Protein AF-A0ABD3TH58-F1 (afdb_monomer_lite)

Structure (mmCIF, N/CA/C/O backbone):
data_AF-A0ABD3TH58-F1
#
_entry.id   AF-A0ABD3TH58-F1
#
loop_
_atom_site.group_PDB
_atom_site.id
_atom_site.type_symbol
_atom_site.label_atom_id
_atom_site.label_alt_id
_atom_site.label_comp_id
_atom_site.label_asym_id
_atom_site.label_entity_id
_atom_site.label_seq_id
_atom_site.pdbx_PDB_ins_code
_atom_site.Cartn_x
_atom_site.Cartn_y
_atom_site.Cartn_z
_atom_site.occupancy
_atom_site.B_iso_or_equiv
_atom_site.auth_seq_id
_atom_site.auth_comp_id
_atom_site.auth_asym_id
_atom_site.auth_atom_id
_atom_site.pdbx_PDB_model_num
ATOM 1 N N . MET A 1 1 ? 28.111 41.369 -47.534 1.00 38.19 1 MET A N 1
ATOM 2 C CA . MET A 1 1 ? 28.852 40.193 -47.029 1.00 38.19 1 MET A CA 1
ATOM 3 C C . MET A 1 1 ? 29.175 40.478 -45.570 1.00 38.19 1 MET A C 1
ATOM 5 O O . MET A 1 1 ? 29.947 41.387 -45.322 1.00 38.19 1 MET A O 1
ATOM 9 N N . ALA A 1 2 ? 28.292 40.075 -44.650 1.00 36.25 2 ALA A N 1
ATOM 10 C CA . ALA A 1 2 ? 28.319 38.777 -43.947 1.00 36.25 2 ALA A CA 1
ATOM 11 C C . ALA A 1 2 ? 29.498 38.741 -42.955 1.00 36.25 2 ALA A C 1
ATOM 13 O O . ALA A 1 2 ? 30.640 38.688 -43.388 1.00 36.25 2 ALA A O 1
ATOM 14 N N . GLN A 1 3 ? 29.254 39.010 -41.667 1.00 36.53 3 GLN A N 1
ATOM 15 C CA . GLN A 1 3 ? 29.176 38.048 -40.535 1.00 36.53 3 GLN A CA 1
ATOM 16 C C . GLN A 1 3 ? 30.294 38.468 -39.546 1.00 36.53 3 GLN A C 1
ATOM 18 O O . GLN A 1 3 ? 31.313 38.960 -40.004 1.00 36.53 3 GLN A O 1
ATOM 23 N N . LEU A 1 4 ? 30.250 38.395 -38.215 1.00 34.97 4 LEU A N 1
ATOM 24 C CA . LEU A 1 4 ? 29.414 37.753 -37.201 1.00 34.97 4 LEU A CA 1
ATOM 25 C C . LEU A 1 4 ? 29.764 38.483 -35.877 1.00 34.97 4 LEU A C 1
ATOM 27 O O . LEU A 1 4 ? 30.944 38.621 -35.562 1.00 34.97 4 LEU A O 1
ATOM 31 N N . PHE A 1 5 ? 28.776 38.945 -35.110 1.00 36.66 5 PHE A N 1
ATOM 32 C CA . PHE A 1 5 ? 28.934 39.413 -33.722 1.00 36.66 5 PHE A CA 1
ATOM 33 C C . PHE A 1 5 ? 27.814 38.787 -32.874 1.00 36.66 5 PHE A C 1
ATOM 35 O O . PHE A 1 5 ? 26.723 38.574 -33.401 1.00 36.66 5 PHE A O 1
ATOM 42 N N . ASN A 1 6 ? 28.102 38.575 -31.581 1.00 36.66 6 ASN A N 1
ATOM 43 C CA . ASN A 1 6 ? 27.288 37.990 -30.489 1.00 36.66 6 A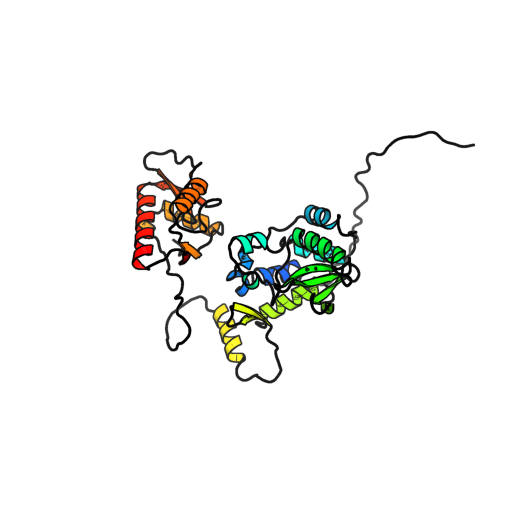SN A CA 1
ATOM 44 C C . ASN A 1 6 ? 27.444 36.465 -30.365 1.00 36.66 6 ASN A C 1
ATOM 46 O O . ASN A 1 6 ? 27.055 35.733 -31.262 1.00 36.66 6 ASN A O 1
ATOM 50 N N . ILE A 1 7 ? 28.053 35.865 -29.333 1.00 37.72 7 ILE A N 1
ATOM 51 C CA . ILE A 1 7 ? 28.302 36.209 -27.916 1.00 37.72 7 ILE A CA 1
ATOM 52 C C . ILE A 1 7 ? 27.021 36.467 -27.094 1.00 37.72 7 ILE A C 1
ATOM 54 O O . ILE A 1 7 ? 26.407 37.521 -27.197 1.00 37.72 7 ILE A O 1
ATOM 58 N N . LEU A 1 8 ? 26.765 35.495 -26.204 1.00 32.38 8 LEU A N 1
ATOM 59 C CA . LEU A 1 8 ? 26.038 35.517 -24.923 1.00 32.38 8 LEU A CA 1
ATOM 60 C C . LEU A 1 8 ? 24.494 35.540 -24.896 1.00 32.38 8 LEU A C 1
ATOM 62 O O . LEU A 1 8 ? 23.855 36.583 -24.894 1.00 32.38 8 LEU A O 1
ATOM 66 N N . ALA A 1 9 ? 23.987 34.333 -24.620 1.00 32.94 9 ALA A N 1
ATOM 67 C CA . ALA A 1 9 ? 23.180 33.959 -23.450 1.00 32.94 9 ALA A CA 1
ATOM 68 C C . ALA A 1 9 ? 21.634 33.928 -23.561 1.00 32.94 9 ALA A C 1
ATOM 70 O O . ALA A 1 9 ? 21.032 34.768 -24.225 1.00 32.94 9 ALA A O 1
ATOM 71 N N . PRO A 1 10 ? 21.000 32.925 -22.911 1.00 53.09 10 PRO A N 1
ATOM 72 C CA . PRO A 1 10 ? 19.611 32.516 -23.116 1.00 53.09 10 PRO A CA 1
ATOM 73 C C . PRO A 1 10 ? 18.681 33.153 -22.079 1.00 53.09 10 PRO A C 1
ATOM 75 O O . PRO A 1 10 ? 19.088 33.300 -20.939 1.00 53.09 10 PRO A O 1
ATOM 78 N N . PHE A 1 11 ? 17.434 33.468 -22.428 1.00 30.72 11 PHE A N 1
ATOM 79 C CA . PHE A 1 11 ? 16.301 33.524 -21.492 1.00 30.72 11 PHE A CA 1
ATOM 80 C C . PHE A 1 11 ? 14.996 33.703 -22.286 1.00 30.72 11 PHE A C 1
ATOM 82 O O . PHE A 1 11 ? 14.960 34.476 -23.239 1.00 30.72 11 PHE A O 1
ATOM 89 N N . LEU A 1 12 ? 13.935 33.039 -21.811 1.00 31.30 12 LEU A N 1
ATOM 90 C CA . LEU A 1 12 ? 12.511 33.301 -22.078 1.00 31.30 12 LEU A CA 1
ATOM 91 C C . LEU A 1 12 ? 11.956 32.947 -23.468 1.00 31.30 12 LEU A C 1
ATOM 93 O O . LEU A 1 12 ? 11.955 33.781 -24.364 1.00 31.30 12 LEU A O 1
ATOM 97 N N . VAL A 1 13 ? 11.276 31.797 -23.561 1.00 32.25 13 VAL A N 1
ATOM 98 C CA . VAL A 1 13 ? 9.954 31.737 -24.212 1.00 32.25 13 VAL A CA 1
ATOM 99 C C . VAL A 1 13 ? 9.046 30.819 -23.393 1.00 32.25 13 VAL A C 1
ATOM 101 O O . VAL A 1 13 ? 9.147 29.599 -23.453 1.00 32.25 13 VAL A O 1
ATOM 104 N N . ALA A 1 14 ? 8.162 31.438 -22.614 1.00 30.50 14 ALA A N 1
ATOM 105 C CA . ALA A 1 14 ? 6.913 30.837 -22.177 1.00 30.50 14 ALA A CA 1
ATOM 106 C C . ALA A 1 14 ? 5.802 31.278 -23.143 1.00 30.50 14 ALA A C 1
ATOM 108 O O . ALA A 1 14 ? 5.791 32.433 -23.568 1.00 30.50 14 ALA A O 1
ATOM 109 N N . CYS A 1 15 ? 4.859 30.363 -23.382 1.00 30.19 15 CYS A N 1
ATOM 110 C CA . CYS A 1 15 ? 3.520 30.555 -23.948 1.00 30.19 15 CYS A CA 1
ATOM 111 C C . CYS A 1 15 ? 3.407 31.059 -25.394 1.00 30.19 15 CYS A C 1
ATOM 113 O O . CYS A 1 15 ? 3.729 32.201 -25.696 1.00 30.19 15 CYS A O 1
ATOM 115 N N . PHE A 1 16 ? 2.807 30.224 -26.246 1.00 29.17 16 PHE A N 1
ATOM 116 C CA . PHE A 1 16 ? 1.562 30.459 -27.005 1.00 29.17 16 PHE A CA 1
ATOM 117 C C . PHE A 1 16 ? 1.525 29.448 -28.155 1.00 29.17 16 PHE A C 1
ATOM 119 O O . PHE A 1 16 ? 2.488 29.413 -28.894 1.00 29.17 16 PHE A O 1
ATOM 126 N N . PHE A 1 17 ? 0.455 28.657 -28.291 1.00 29.31 17 PHE A N 1
ATOM 127 C CA . PHE A 1 17 ? -0.177 28.168 -29.540 1.00 29.31 17 PHE A CA 1
ATOM 128 C C . PHE A 1 17 ? -1.242 27.137 -29.110 1.00 29.31 17 PHE A C 1
ATOM 130 O O . PHE A 1 17 ? -0.927 26.060 -28.627 1.00 29.31 17 PHE A O 1
ATOM 137 N N . LEU A 1 18 ? -2.472 27.603 -28.886 1.00 29.00 18 LEU A N 1
ATOM 138 C CA . LEU A 1 18 ? -3.612 27.561 -29.817 1.00 29.00 18 LEU A CA 1
ATOM 139 C C . LEU A 1 18 ? -4.384 26.236 -29.739 1.00 29.00 18 LEU A C 1
ATOM 141 O O . LEU A 1 18 ? -4.041 25.229 -30.342 1.00 29.00 18 LEU A O 1
ATOM 145 N N . VAL A 1 19 ? -5.479 26.311 -28.981 1.00 33.50 19 VAL A N 1
ATOM 146 C CA . VAL A 1 19 ? -6.608 25.383 -29.001 1.00 33.50 19 VAL A CA 1
ATOM 147 C C . VAL A 1 19 ? -7.256 25.447 -30.385 1.00 33.50 19 VAL A C 1
ATOM 149 O O . VAL A 1 19 ? -7.968 26.405 -30.687 1.00 33.50 19 VAL A O 1
ATOM 152 N N . GLU A 1 20 ? -7.062 24.418 -31.206 1.00 30.02 20 GLU A N 1
ATOM 153 C CA . GLU A 1 20 ? -7.975 24.111 -32.307 1.00 30.02 20 GLU A CA 1
ATOM 154 C C . GLU A 1 20 ? -8.987 23.064 -31.835 1.00 30.02 20 GLU A C 1
ATOM 156 O O . GLU A 1 20 ? -8.694 21.885 -31.653 1.00 30.02 20 GLU A O 1
ATOM 161 N N . ARG A 1 21 ? -10.220 23.531 -31.603 1.00 34.00 21 ARG A N 1
ATOM 162 C CA . ARG A 1 21 ? -11.398 22.680 -31.435 1.00 34.00 21 ARG A CA 1
ATOM 163 C C . ARG A 1 21 ? -11.686 21.982 -32.764 1.00 34.00 21 ARG A C 1
ATOM 165 O O . ARG A 1 21 ? -12.282 22.589 -33.650 1.00 34.00 21 ARG A O 1
ATOM 172 N N . SER A 1 22 ? -11.350 20.700 -32.863 1.00 29.94 22 SER A N 1
ATOM 173 C CA . SER A 1 22 ? -12.003 19.804 -33.816 1.00 29.94 22 SER A CA 1
ATOM 174 C C . SER A 1 22 ? -13.293 19.276 -33.189 1.00 29.94 22 SER A C 1
ATOM 176 O O . SER A 1 22 ? -13.288 18.553 -32.194 1.00 29.94 22 SER A O 1
ATOM 178 N N . SER A 1 23 ? -14.419 19.705 -33.749 1.00 38.78 23 SER A N 1
ATOM 179 C CA . SER A 1 23 ? -15.752 19.194 -33.458 1.00 38.78 23 SER A CA 1
ATOM 180 C C . SER A 1 23 ? -15.913 17.797 -34.059 1.00 38.78 23 SER A C 1
ATOM 182 O O . SER A 1 23 ? -16.363 17.658 -35.197 1.00 38.78 23 SER A O 1
ATOM 184 N N . ALA A 1 24 ? -15.569 16.768 -33.288 1.00 30.98 24 ALA A N 1
ATOM 185 C CA . ALA A 1 24 ? -16.016 15.406 -33.538 1.00 30.98 24 ALA A CA 1
ATOM 186 C C . ALA A 1 24 ? -17.266 15.119 -32.687 1.00 30.98 24 ALA A C 1
ATOM 188 O O . ALA A 1 24 ? -17.292 15.347 -31.478 1.00 30.98 24 ALA A O 1
ATOM 189 N N . SER A 1 25 ? -18.320 14.668 -33.364 1.00 29.14 25 SER A N 1
ATOM 190 C CA . SER A 1 25 ? -19.566 14.145 -32.794 1.00 29.14 25 SER A CA 1
ATOM 191 C C . SER A 1 25 ? -19.290 13.093 -31.706 1.00 29.14 25 SER A C 1
ATOM 193 O O . SER A 1 25 ? -18.403 12.265 -31.910 1.00 29.14 25 SER A O 1
ATOM 195 N N . PRO A 1 26 ? -20.048 13.055 -30.591 1.00 33.28 26 PRO A N 1
ATOM 196 C CA . PRO A 1 26 ? -19.889 12.028 -29.572 1.00 33.28 26 PRO A CA 1
ATOM 197 C C . PRO A 1 26 ? -20.465 10.708 -30.102 1.00 33.28 26 PRO A C 1
ATOM 199 O O . PRO A 1 26 ? -21.642 10.404 -29.907 1.00 33.28 26 PRO A O 1
ATOM 202 N N . SER A 1 27 ? -19.653 9.930 -30.817 1.00 35.09 27 SER A N 1
ATOM 203 C CA . SER A 1 27 ? -19.953 8.519 -31.043 1.00 35.09 27 SER A CA 1
ATOM 204 C C . SER A 1 27 ? -19.782 7.786 -29.716 1.00 35.09 27 SER A C 1
ATOM 206 O O . SER A 1 27 ? -18.736 7.894 -29.081 1.00 35.09 27 SER A O 1
ATOM 208 N N . SER A 1 28 ? -20.853 7.114 -29.299 1.00 38.03 28 SER A N 1
ATOM 209 C CA . SER A 1 28 ? -20.933 6.095 -28.249 1.00 38.03 28 SER A CA 1
ATOM 210 C C . SER A 1 28 ? -19.577 5.591 -27.742 1.00 38.03 28 SER A C 1
ATOM 212 O O . SER A 1 28 ? -18.946 4.768 -28.398 1.00 38.03 28 SER A O 1
ATOM 214 N N . ARG A 1 29 ? -19.151 6.065 -26.565 1.00 37.34 29 ARG A N 1
ATOM 215 C CA . ARG A 1 29 ? -18.166 5.330 -25.766 1.00 37.34 29 ARG A CA 1
ATOM 216 C C . ARG A 1 29 ? -18.829 4.029 -25.337 1.00 37.34 29 ARG A C 1
ATOM 218 O O . ARG A 1 29 ? -19.885 4.074 -24.697 1.00 37.34 29 ARG A O 1
ATOM 225 N N . ASP A 1 30 ? -18.243 2.916 -25.753 1.00 36.59 30 ASP A N 1
ATOM 226 C CA . ASP A 1 30 ? -18.572 1.592 -25.248 1.00 36.59 30 ASP A CA 1
ATOM 227 C C . ASP A 1 30 ? -18.462 1.583 -23.718 1.00 36.59 30 ASP A C 1
ATOM 229 O O . ASP A 1 30 ? -17.652 2.291 -23.121 1.00 36.59 30 ASP A O 1
ATOM 233 N N . LYS A 1 31 ? -19.371 0.852 -23.076 1.00 38.38 31 LYS A N 1
ATOM 234 C CA . LYS A 1 31 ? -19.632 0.915 -21.634 1.00 38.38 31 LYS A CA 1
ATOM 235 C C . LYS A 1 31 ? -18.728 0.020 -20.778 1.00 38.38 31 LYS A C 1
ATOM 237 O O . LYS A 1 31 ? -18.979 -0.051 -19.582 1.00 38.38 31 LYS A O 1
ATOM 242 N N . ASP A 1 32 ? -17.697 -0.603 -21.346 1.00 43.56 32 ASP A N 1
ATOM 243 C CA . ASP A 1 32 ? -16.980 -1.710 -20.692 1.00 43.56 32 ASP A CA 1
ATOM 244 C C . ASP A 1 32 ? -15.439 -1.618 -20.784 1.00 43.56 32 ASP A C 1
ATOM 246 O O . ASP A 1 32 ? -14.761 -2.634 -20.672 1.00 43.56 32 ASP A O 1
ATOM 250 N N . GLU A 1 33 ? -14.860 -0.430 -20.989 1.00 48.38 33 GLU A N 1
ATOM 251 C CA . GLU A 1 33 ? -13.403 -0.235 -20.891 1.00 48.38 33 GLU A CA 1
ATOM 252 C C . GLU A 1 33 ? -13.067 0.336 -19.507 1.00 48.38 33 GLU A C 1
ATOM 254 O O . GLU A 1 33 ? -13.528 1.426 -19.152 1.00 48.38 33 GLU A O 1
ATOM 259 N N . PHE A 1 34 ? -12.325 -0.418 -18.694 1.00 55.53 34 PHE A N 1
ATOM 260 C CA . PHE A 1 34 ? -11.905 0.052 -17.377 1.00 55.53 34 PHE A CA 1
ATOM 261 C C . PHE A 1 34 ? -10.807 1.097 -17.534 1.00 55.53 34 PHE A C 1
ATOM 263 O O . PHE A 1 34 ? -9.787 0.879 -18.175 1.00 55.53 34 PHE A O 1
ATOM 270 N N . ASP A 1 35 ? -10.973 2.227 -16.861 1.00 83.81 35 ASP A N 1
ATOM 271 C CA . ASP A 1 35 ? -9.867 3.155 -16.650 1.00 83.81 35 ASP A CA 1
ATOM 272 C C . ASP A 1 35 ? -8.877 2.534 -15.640 1.00 83.81 35 ASP A C 1
ATOM 274 O O . ASP A 1 35 ? -9.295 1.883 -14.673 1.00 83.81 35 ASP A O 1
ATOM 278 N N . ILE A 1 36 ? -7.569 2.766 -15.810 1.00 88.75 36 ILE A N 1
ATOM 279 C CA . ILE A 1 36 ? -6.517 2.370 -14.855 1.00 88.75 36 ILE A CA 1
ATOM 280 C C . ILE A 1 36 ? -6.908 2.769 -13.432 1.00 88.75 36 ILE A C 1
ATOM 282 O O . ILE A 1 36 ? -6.741 1.974 -12.505 1.00 88.75 36 ILE A O 1
ATOM 286 N N . ASN A 1 37 ? -7.491 3.963 -13.274 1.00 88.81 37 ASN A N 1
ATOM 287 C CA . ASN A 1 37 ? -7.974 4.477 -11.993 1.00 88.81 37 ASN A CA 1
ATOM 288 C C . ASN A 1 37 ? -9.032 3.570 -11.347 1.00 88.81 37 ASN A C 1
ATOM 290 O O . ASN A 1 37 ? -9.022 3.371 -10.129 1.00 88.81 37 ASN A O 1
ATOM 294 N N . GLU A 1 38 ? -9.947 3.016 -12.145 1.00 89.00 38 GLU A N 1
ATOM 295 C CA . GLU A 1 38 ? -10.965 2.093 -11.651 1.00 89.00 38 GLU A CA 1
ATOM 296 C C . GLU A 1 38 ? -10.332 0.749 -11.279 1.00 89.00 38 GLU A C 1
ATOM 298 O O . GLU A 1 38 ? -10.546 0.267 -10.164 1.00 89.00 38 GLU A O 1
ATOM 303 N N . SER A 1 39 ? -9.501 0.184 -12.159 1.00 93.12 39 SER A N 1
ATOM 304 C CA . SER A 1 39 ? -8.828 -1.104 -11.943 1.00 93.12 39 SER A CA 1
ATOM 305 C C . SER A 1 39 ? -7.968 -1.110 -10.682 1.00 93.12 39 SER A C 1
ATOM 307 O O . SER A 1 39 ? -8.155 -1.949 -9.796 1.00 93.12 39 SER A O 1
ATOM 309 N N . ILE A 1 40 ? -7.074 -0.130 -10.529 1.00 93.69 40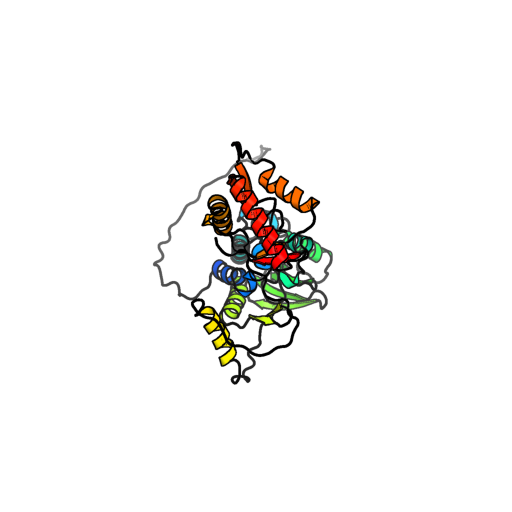 ILE A N 1
ATOM 310 C CA . ILE A 1 40 ? -6.249 -0.021 -9.322 1.00 93.69 40 ILE A CA 1
ATOM 311 C C . ILE A 1 40 ? -7.098 0.319 -8.090 1.00 93.69 40 ILE A C 1
ATOM 313 O O . ILE A 1 40 ? -6.833 -0.180 -6.995 1.00 93.69 40 ILE A O 1
ATOM 317 N N . GLY A 1 41 ? -8.166 1.103 -8.270 1.00 90.06 41 GLY A N 1
ATOM 318 C CA . GLY A 1 41 ? -9.136 1.410 -7.229 1.00 90.06 41 GLY A CA 1
ATOM 319 C C . GLY A 1 41 ? -9.805 0.153 -6.674 1.00 90.06 41 GLY A C 1
ATOM 320 O O . GLY A 1 41 ? -9.906 0.020 -5.454 1.00 90.06 41 GLY A O 1
ATOM 321 N N . ILE A 1 42 ? -10.208 -0.787 -7.534 1.00 89.75 42 ILE A N 1
ATOM 322 C CA . ILE A 1 42 ? -10.764 -2.090 -7.137 1.00 89.75 42 ILE A CA 1
ATOM 323 C C . ILE A 1 42 ? -9.727 -2.888 -6.358 1.00 89.75 42 ILE A C 1
ATOM 325 O O . ILE A 1 42 ? -10.045 -3.377 -5.278 1.00 89.75 42 ILE A O 1
ATOM 329 N N . ILE A 1 43 ? -8.499 -2.992 -6.875 1.00 93.12 43 ILE A N 1
ATOM 330 C CA . ILE A 1 43 ? -7.423 -3.767 -6.245 1.00 93.12 43 ILE A CA 1
ATOM 331 C C . ILE A 1 43 ? -7.154 -3.237 -4.835 1.00 93.12 43 ILE A C 1
ATOM 333 O O . ILE A 1 43 ? -7.251 -3.978 -3.859 1.00 93.12 43 ILE A O 1
ATOM 337 N N . ILE A 1 44 ? -6.892 -1.938 -4.700 1.00 91.19 44 ILE A N 1
ATOM 338 C CA . ILE A 1 44 ? -6.568 -1.302 -3.418 1.00 91.19 44 ILE A CA 1
ATOM 339 C C . ILE A 1 44 ? -7.734 -1.378 -2.426 1.00 91.19 44 ILE A C 1
ATOM 341 O O . ILE A 1 44 ? -7.525 -1.596 -1.232 1.00 91.19 44 ILE A O 1
ATOM 345 N N . ASN A 1 45 ? -8.971 -1.206 -2.902 1.00 86.25 45 ASN A N 1
ATOM 346 C CA . ASN A 1 45 ? -10.149 -1.178 -2.036 1.00 86.25 45 ASN A CA 1
ATOM 347 C C . ASN A 1 45 ? -10.818 -2.540 -1.842 1.00 86.25 45 ASN A C 1
ATOM 349 O O . ASN A 1 45 ? -11.847 -2.599 -1.152 1.00 86.25 45 ASN A O 1
ATOM 353 N N . HIS A 1 46 ? -10.260 -3.605 -2.418 1.00 88.06 46 HIS A N 1
ATOM 354 C CA . HIS A 1 46 ? -10.804 -4.946 -2.297 1.00 88.06 46 HIS A CA 1
ATOM 355 C C . HIS A 1 46 ? -10.901 -5.360 -0.817 1.00 88.06 46 HIS A C 1
ATOM 357 O O . HIS A 1 46 ? -9.969 -5.078 -0.055 1.00 88.06 46 HIS A O 1
ATOM 363 N N . PRO A 1 47 ? -11.982 -6.039 -0.377 1.00 73.06 47 PRO A N 1
ATOM 364 C CA . PRO A 1 47 ? -12.147 -6.446 1.021 1.00 73.06 47 PRO A CA 1
ATOM 365 C C . PRO A 1 47 ? -10.935 -7.195 1.590 1.00 73.06 47 PRO A C 1
ATOM 367 O O . PRO A 1 47 ? -10.449 -6.829 2.657 1.00 73.06 47 PRO A O 1
ATOM 370 N N . LEU A 1 48 ? -10.367 -8.137 0.825 1.00 78.75 48 LEU A N 1
ATOM 371 C CA . LEU A 1 48 ? -9.168 -8.885 1.235 1.00 78.75 48 LEU A CA 1
ATOM 372 C C . LEU A 1 48 ? -7.972 -7.968 1.534 1.00 78.75 48 LEU A C 1
ATOM 374 O O . LEU A 1 48 ? -7.195 -8.242 2.441 1.00 78.75 48 LEU A O 1
ATOM 378 N N . ASN A 1 49 ? -7.826 -6.860 0.802 1.00 79.25 49 ASN A N 1
ATOM 379 C CA . ASN A 1 49 ? -6.744 -5.901 1.024 1.00 79.25 49 ASN A CA 1
ATOM 380 C C . ASN A 1 49 ? -7.034 -4.962 2.202 1.00 79.25 49 ASN A C 1
ATOM 382 O O . ASN A 1 49 ? -6.112 -4.609 2.937 1.00 79.25 49 ASN A O 1
ATOM 386 N N . LYS A 1 50 ? -8.303 -4.615 2.451 1.00 75.31 50 LYS A N 1
ATOM 387 C CA . LYS A 1 50 ? -8.724 -3.803 3.611 1.00 75.31 50 LYS A CA 1
ATOM 388 C C . LYS A 1 50 ? -8.501 -4.488 4.955 1.00 75.31 50 LYS A C 1
ATOM 390 O O . LYS A 1 50 ? -8.339 -3.810 5.966 1.00 75.31 50 LYS A O 1
ATOM 395 N N . GLU A 1 51 ? -8.473 -5.812 4.969 1.00 79.44 51 GLU A N 1
ATOM 396 C CA . GLU A 1 51 ? -8.167 -6.602 6.165 1.00 79.44 51 GLU A CA 1
ATOM 397 C C . GLU A 1 51 ? -6.659 -6.761 6.406 1.00 79.44 51 GLU A C 1
ATOM 399 O O . GLU A 1 51 ? -6.245 -7.326 7.420 1.00 79.44 51 GLU A O 1
ATOM 404 N N . ARG A 1 52 ? -5.822 -6.240 5.498 1.00 83.25 52 ARG A N 1
ATOM 405 C CA . ARG A 1 52 ? -4.373 -6.451 5.490 1.00 83.25 52 ARG A CA 1
ATOM 406 C C . ARG A 1 52 ? -3.595 -5.141 5.633 1.00 83.25 52 ARG A C 1
ATOM 408 O O . ARG A 1 52 ? -4.109 -4.070 5.288 1.00 83.25 52 ARG A O 1
ATOM 415 N N . PRO A 1 53 ? -2.337 -5.212 6.110 1.00 83.19 53 PRO A N 1
ATOM 416 C CA . PRO A 1 53 ? -1.447 -4.061 6.220 1.00 83.19 53 PRO A CA 1
ATOM 417 C C . PRO A 1 53 ? -1.318 -3.202 4.966 1.00 83.19 53 PRO A C 1
ATOM 419 O O . PRO A 1 53 ? -1.195 -1.984 5.083 1.00 83.19 53 PRO A O 1
ATOM 422 N N . ALA A 1 54 ? -1.423 -3.814 3.781 1.00 82.75 54 ALA A N 1
ATOM 423 C CA . ALA A 1 54 ? -1.412 -3.108 2.503 1.00 82.75 54 ALA A CA 1
ATOM 424 C C . ALA A 1 54 ? -2.323 -1.863 2.499 1.00 82.75 54 ALA A C 1
ATOM 426 O O . ALA A 1 54 ? -1.902 -0.797 2.068 1.00 82.75 54 ALA A O 1
ATOM 427 N N . SER A 1 55 ? -3.537 -1.953 3.051 1.00 81.19 55 SER A N 1
ATOM 428 C CA . SER A 1 55 ? -4.537 -0.875 2.983 1.00 81.19 55 SER A CA 1
ATOM 429 C C . SER A 1 55 ? -4.144 0.446 3.652 1.00 81.19 55 SER A C 1
ATOM 431 O O . SER A 1 55 ? -4.590 1.502 3.207 1.00 81.19 55 SER A O 1
ATOM 433 N N . TYR A 1 56 ? -3.330 0.420 4.711 1.00 80.31 56 TYR A N 1
ATOM 434 C CA . TYR A 1 56 ? -2.895 1.632 5.423 1.00 80.31 56 TYR A CA 1
ATOM 435 C C . TYR A 1 56 ? -1.428 1.990 5.178 1.00 80.31 56 TYR A C 1
ATOM 437 O O . TYR A 1 56 ? -0.967 3.025 5.657 1.00 80.31 56 TYR A O 1
ATOM 445 N N . LEU A 1 57 ? -0.707 1.146 4.440 1.00 87.50 57 LEU A N 1
ATOM 446 C CA . LEU A 1 57 ? 0.681 1.372 4.047 1.00 87.50 57 LEU A CA 1
ATOM 447 C C . LEU A 1 57 ? 0.806 1.952 2.638 1.00 87.50 57 LEU A C 1
ATOM 449 O O . LEU A 1 57 ? 1.923 2.163 2.180 1.00 87.50 57 LEU A O 1
ATOM 453 N N . LEU A 1 58 ? -0.303 2.225 1.950 1.00 90.12 58 LEU A N 1
ATOM 454 C CA . LEU A 1 58 ? -0.274 2.884 0.648 1.00 90.12 58 LEU A CA 1
ATOM 455 C C . LEU A 1 58 ? 0.261 4.315 0.764 1.00 90.12 58 LEU A C 1
ATOM 457 O O . LEU A 1 58 ? -0.130 5.097 1.639 1.00 90.12 58 LEU A O 1
ATOM 461 N N . GLY A 1 59 ? 1.180 4.644 -0.134 1.00 89.19 59 GLY A N 1
ATOM 462 C CA . GLY A 1 59 ? 1.694 5.979 -0.350 1.00 89.19 59 GLY A CA 1
ATOM 463 C C . GLY A 1 59 ? 0.607 6.898 -0.912 1.00 89.19 59 GLY A C 1
ATOM 464 O O . GLY A 1 59 ? -0.329 6.435 -1.577 1.00 89.19 59 GLY A O 1
ATOM 465 N N . PRO A 1 60 ? 0.692 8.209 -0.634 1.00 93.38 60 PRO A N 1
ATOM 466 C CA . PRO A 1 60 ? -0.237 9.164 -1.220 1.00 93.38 60 PRO A CA 1
ATOM 467 C C . PRO A 1 60 ? -0.107 9.180 -2.755 1.00 93.38 60 PRO A C 1
ATOM 469 O O . PRO A 1 60 ? 0.952 8.837 -3.272 1.00 93.38 60 PRO A O 1
ATOM 472 N N . PRO A 1 61 ? -1.156 9.590 -3.486 1.00 94.44 61 PRO A N 1
ATOM 473 C CA . PRO A 1 61 ? -1.052 9.962 -4.895 1.00 94.44 61 PRO A CA 1
ATOM 474 C C . PRO A 1 61 ? 0.124 10.902 -5.175 1.00 94.44 61 PRO A C 1
ATOM 476 O O . PRO A 1 61 ? 0.342 11.837 -4.399 1.00 94.44 61 PRO A O 1
ATOM 479 N N . LEU A 1 62 ? 0.807 10.710 -6.303 1.00 94.19 62 LEU A N 1
ATOM 480 C CA . LEU A 1 62 ? 1.806 11.653 -6.800 1.00 94.19 62 LEU A CA 1
ATOM 481 C C . LEU A 1 62 ? 1.211 12.611 -7.832 1.00 94.19 62 LEU A C 1
ATOM 483 O O . LEU A 1 62 ? 0.303 12.277 -8.596 1.00 94.19 62 LEU A O 1
ATOM 487 N N . THR A 1 63 ? 1.763 13.815 -7.885 1.00 94.75 63 THR A N 1
ATOM 488 C CA . THR A 1 63 ? 1.549 14.740 -8.996 1.00 94.75 63 THR A CA 1
ATOM 489 C C . THR A 1 63 ? 2.363 14.320 -10.216 1.00 94.75 63 THR A C 1
ATOM 491 O O . THR A 1 63 ? 3.384 13.645 -10.121 1.00 94.75 63 THR A O 1
ATOM 494 N N . GLU A 1 64 ? 1.931 14.771 -11.390 1.00 90.44 64 GLU A N 1
ATOM 495 C CA . GLU A 1 64 ? 2.658 14.568 -12.647 1.00 90.44 64 GLU A CA 1
ATOM 496 C C . GLU A 1 64 ? 4.103 15.084 -12.582 1.00 90.44 64 GLU A C 1
ATOM 498 O O . GLU A 1 64 ? 5.027 14.424 -13.046 1.00 90.44 64 GLU A O 1
ATOM 503 N N . GLU A 1 65 ? 4.305 16.230 -11.930 1.00 91.06 65 GLU A N 1
ATOM 504 C CA . GLU A 1 65 ? 5.619 16.837 -11.724 1.00 91.06 65 GLU A CA 1
ATOM 505 C C . GLU A 1 65 ? 6.518 15.968 -10.830 1.00 91.06 65 GLU A C 1
ATOM 507 O O . GLU A 1 65 ? 7.680 15.736 -11.164 1.00 91.06 65 GLU A O 1
ATOM 512 N N . GLU A 1 66 ? 5.980 15.430 -9.730 1.00 94.50 66 GLU A N 1
ATOM 513 C CA . GLU A 1 66 ? 6.712 14.508 -8.852 1.00 94.50 66 GLU A CA 1
ATOM 514 C C . GLU A 1 66 ? 7.109 13.223 -9.586 1.00 94.50 66 GLU A C 1
ATOM 516 O O . GLU A 1 66 ? 8.247 12.768 -9.445 1.00 94.50 66 GLU A O 1
ATOM 521 N N . ILE A 1 67 ? 6.205 12.666 -10.400 1.00 93.88 67 ILE A N 1
ATOM 522 C CA . ILE A 1 67 ? 6.475 11.453 -11.184 1.00 93.88 67 ILE A CA 1
ATOM 523 C C . ILE A 1 67 ? 7.592 11.719 -12.192 1.00 93.88 67 ILE A C 1
ATOM 525 O O . ILE A 1 67 ? 8.594 10.999 -12.226 1.00 93.88 67 ILE A O 1
ATOM 529 N N . PHE A 1 68 ? 7.449 12.795 -12.967 1.00 91.31 68 PHE A N 1
ATOM 530 C CA . PHE A 1 68 ? 8.416 13.197 -13.978 1.00 91.31 68 PHE A CA 1
ATOM 531 C C . PHE A 1 68 ? 9.809 13.401 -13.375 1.00 91.31 68 PHE A C 1
ATOM 533 O O . PHE A 1 68 ? 10.770 12.772 -13.817 1.00 91.31 68 PHE A O 1
ATOM 540 N N . PHE A 1 69 ? 9.932 14.226 -12.329 1.00 91.19 69 PHE A N 1
ATOM 541 C CA . PHE A 1 69 ? 11.235 14.522 -11.726 1.00 91.19 69 PHE A CA 1
ATOM 542 C C . PHE A 1 69 ? 11.886 13.317 -11.052 1.00 91.19 69 PHE A C 1
ATOM 544 O O . PHE A 1 69 ? 13.114 13.253 -10.985 1.00 91.19 69 PHE A O 1
ATOM 551 N N . THR A 1 70 ? 11.091 12.369 -10.558 1.00 93.56 70 THR A N 1
ATOM 552 C CA . THR A 1 70 ? 11.621 11.153 -9.934 1.00 93.56 70 THR A CA 1
ATOM 553 C C . THR A 1 70 ? 12.195 10.200 -10.980 1.00 93.56 70 THR A C 1
ATOM 555 O O . THR A 1 70 ? 13.264 9.637 -10.759 1.00 93.56 70 THR A O 1
ATOM 558 N N . LEU A 1 71 ? 11.534 10.047 -12.130 1.00 91.00 71 LEU A N 1
ATOM 559 C CA . LEU A 1 71 ? 11.951 9.119 -13.187 1.00 91.00 71 LEU A CA 1
ATOM 560 C C . LEU A 1 71 ? 13.011 9.697 -14.136 1.00 91.00 71 LEU A C 1
ATOM 562 O O . LEU A 1 71 ? 13.863 8.952 -14.619 1.00 91.00 71 LEU A O 1
ATOM 566 N N . GLN A 1 72 ? 13.007 11.012 -14.373 1.00 89.25 72 GLN A N 1
ATOM 567 C CA . GLN A 1 72 ? 13.925 11.691 -15.299 1.00 89.25 72 GLN A CA 1
ATOM 568 C C . GLN A 1 72 ? 15.420 11.322 -15.130 1.00 89.25 72 GLN A C 1
ATOM 570 O O . GLN A 1 72 ? 16.118 11.230 -16.140 1.00 89.25 72 GLN A O 1
ATOM 575 N N . PRO A 1 73 ? 15.970 11.108 -13.915 1.00 87.69 73 PRO A N 1
ATOM 576 C CA . PRO A 1 73 ? 17.381 10.755 -13.750 1.00 87.69 73 PRO A CA 1
ATOM 577 C C . PRO A 1 73 ? 17.763 9.371 -14.285 1.00 87.69 73 PRO A C 1
ATOM 579 O O . PRO A 1 73 ? 18.950 9.117 -14.485 1.00 87.69 73 PRO A O 1
ATOM 582 N N . VAL A 1 74 ? 16.791 8.471 -14.456 1.00 85.00 74 VAL A N 1
ATOM 583 C CA . VAL A 1 74 ? 17.026 7.069 -14.836 1.00 85.00 74 VAL A CA 1
ATOM 584 C C . VAL A 1 74 ? 16.357 6.670 -16.146 1.00 85.00 74 VAL A C 1
ATOM 586 O O . VAL A 1 74 ? 16.709 5.632 -16.696 1.00 85.00 74 VAL A O 1
ATOM 589 N N . LEU A 1 75 ? 15.440 7.490 -16.664 1.00 85.12 75 LEU A N 1
ATOM 590 C CA . LEU A 1 75 ? 14.729 7.235 -17.908 1.00 85.12 75 LEU A CA 1
ATOM 591 C C . LEU A 1 75 ? 14.592 8.486 -18.769 1.00 85.12 75 LEU A C 1
ATOM 593 O O . LEU A 1 75 ? 14.266 9.575 -18.293 1.00 85.12 75 LEU A O 1
ATOM 597 N N . GLU A 1 76 ? 14.749 8.290 -20.075 1.00 82.56 76 GLU A N 1
ATOM 598 C CA . GLU A 1 76 ? 14.346 9.270 -21.078 1.00 82.56 76 GLU A CA 1
ATOM 599 C C . GLU A 1 76 ? 12.826 9.216 -21.255 1.00 82.56 76 GLU A C 1
ATOM 601 O O . GLU A 1 76 ? 12.310 8.441 -22.058 1.00 82.56 76 GLU A O 1
ATOM 606 N N . ILE A 1 77 ? 12.104 10.035 -20.488 1.00 75.12 77 ILE A N 1
ATOM 607 C CA . ILE A 1 77 ? 10.646 10.134 -20.603 1.00 75.12 77 ILE A CA 1
ATOM 608 C C . ILE A 1 77 ? 10.280 10.708 -21.975 1.00 75.12 77 ILE A C 1
ATOM 610 O O . ILE A 1 77 ? 10.766 11.774 -22.367 1.00 75.12 77 ILE A O 1
ATOM 614 N N . ARG A 1 78 ? 9.404 10.001 -22.691 1.00 74.88 78 ARG A N 1
ATOM 615 C CA . ARG A 1 78 ? 8.872 10.392 -24.000 1.00 74.88 78 ARG A CA 1
ATOM 616 C C . ARG A 1 78 ? 7.396 10.750 -23.874 1.00 74.88 78 ARG A C 1
ATOM 618 O O . ARG A 1 78 ? 6.698 10.233 -23.010 1.00 74.88 78 ARG A O 1
ATOM 625 N N . ASP A 1 79 ? 6.942 11.649 -24.740 1.00 67.38 79 ASP A N 1
ATOM 626 C CA . ASP A 1 79 ? 5.530 12.027 -24.847 1.00 67.38 79 ASP A CA 1
ATOM 627 C C . ASP A 1 79 ? 4.799 10.998 -25.725 1.00 67.38 79 ASP A C 1
ATOM 629 O O . ASP A 1 79 ? 4.528 11.228 -26.905 1.00 67.38 79 ASP A O 1
ATOM 633 N N . ASP A 1 80 ? 4.606 9.798 -25.175 1.00 72.12 80 ASP A N 1
ATOM 634 C CA . ASP A 1 80 ? 3.874 8.702 -25.805 1.00 72.12 80 ASP A CA 1
ATOM 635 C C . ASP A 1 80 ? 2.888 8.035 -24.826 1.00 72.12 80 ASP A C 1
ATOM 637 O O . ASP A 1 80 ? 2.907 8.252 -23.611 1.00 72.12 80 ASP A O 1
ATOM 641 N N . SER A 1 81 ? 1.975 7.226 -25.371 1.00 69.12 81 SER A N 1
ATOM 642 C CA . SER A 1 81 ? 0.894 6.592 -24.606 1.00 69.12 81 SER A CA 1
ATOM 643 C C . SER A 1 81 ? 1.380 5.609 -23.540 1.00 69.12 81 SER A C 1
ATOM 645 O O . SER A 1 81 ? 0.619 5.278 -22.632 1.00 69.12 81 SER A O 1
ATOM 647 N N . HIS A 1 82 ? 2.619 5.124 -23.642 1.00 73.69 82 HIS A N 1
ATOM 648 C CA . HIS A 1 82 ? 3.185 4.174 -22.692 1.00 73.69 82 HIS A CA 1
ATOM 649 C C . HIS A 1 82 ? 3.493 4.875 -21.364 1.00 73.69 82 HIS A C 1
ATOM 651 O O . HIS A 1 82 ? 3.179 4.351 -20.291 1.00 73.69 82 HIS A O 1
ATOM 657 N N . PHE A 1 83 ? 4.035 6.091 -21.396 1.00 85.00 83 PHE A N 1
ATOM 658 C CA . PHE A 1 83 ? 4.263 6.842 -20.162 1.00 85.00 83 PHE A CA 1
ATOM 659 C C . PHE A 1 83 ? 2.955 7.321 -19.520 1.00 85.00 83 PHE A C 1
ATOM 661 O O . PHE A 1 83 ? 2.855 7.310 -18.296 1.00 85.00 83 PHE A O 1
ATOM 668 N N . GLU A 1 84 ? 1.913 7.633 -20.294 1.00 88.06 84 GLU A N 1
ATOM 669 C CA . GLU A 1 84 ? 0.621 8.065 -19.733 1.00 88.06 84 GLU A CA 1
ATOM 670 C C . GLU A 1 84 ? 0.025 7.034 -18.752 1.00 88.06 84 GLU A C 1
ATOM 672 O O . GLU A 1 84 ? -0.402 7.398 -17.655 1.00 88.06 84 GLU A O 1
ATOM 677 N N . GLN A 1 85 ? 0.068 5.737 -19.076 1.00 90.50 85 GLN A N 1
ATOM 678 C CA . GLN A 1 85 ? -0.460 4.688 -18.189 1.00 90.50 85 GLN A CA 1
ATOM 679 C C . GLN A 1 85 ? 0.320 4.565 -16.872 1.00 90.50 85 GLN A C 1
ATOM 681 O O . GLN A 1 85 ? -0.263 4.356 -15.804 1.00 90.50 85 GLN A O 1
ATOM 686 N N . LEU A 1 86 ? 1.643 4.735 -16.932 1.00 91.94 86 LEU A N 1
ATOM 687 C CA . LEU A 1 86 ? 2.499 4.764 -15.747 1.00 91.94 86 LEU A CA 1
ATOM 688 C C . LEU A 1 86 ? 2.136 5.949 -14.844 1.00 91.94 86 LEU A C 1
ATOM 690 O O . LEU A 1 86 ? 2.026 5.801 -13.625 1.00 91.94 86 LEU A O 1
ATOM 694 N N . PHE A 1 87 ? 1.909 7.118 -15.443 1.00 92.62 87 PHE A N 1
ATOM 695 C CA . PHE A 1 87 ? 1.505 8.311 -14.709 1.00 92.62 87 PHE A CA 1
ATOM 696 C C . PHE A 1 87 ? 0.131 8.132 -14.066 1.00 92.62 87 PHE A C 1
ATOM 698 O O . PHE A 1 87 ? -0.046 8.516 -12.912 1.00 92.62 87 PHE A O 1
ATOM 705 N N . GLN A 1 88 ? -0.826 7.520 -14.764 1.00 92.94 88 GLN A N 1
ATOM 706 C CA . GLN A 1 88 ? -2.149 7.219 -14.212 1.00 92.94 88 GLN A CA 1
ATOM 707 C C . GLN A 1 88 ? -2.066 6.306 -12.985 1.00 92.94 88 GLN A C 1
ATOM 709 O O . GLN A 1 88 ? -2.684 6.610 -11.967 1.00 92.94 88 GLN A O 1
ATOM 714 N N . LEU A 1 89 ? -1.242 5.253 -13.027 1.00 95.12 89 LEU A N 1
ATOM 715 C CA . LEU A 1 89 ? -1.025 4.368 -11.879 1.00 95.12 89 LEU A CA 1
ATOM 716 C C . LEU A 1 89 ? -0.520 5.141 -10.644 1.00 95.12 89 LEU A C 1
ATOM 718 O O . LEU A 1 89 ? -1.126 5.073 -9.571 1.00 95.12 89 LEU A O 1
ATOM 722 N N . TYR A 1 90 ? 0.553 5.922 -10.798 1.00 95.81 90 TYR A N 1
ATOM 723 C CA . TYR A 1 90 ? 1.175 6.645 -9.680 1.00 95.81 90 TYR A CA 1
ATOM 724 C C . TYR A 1 90 ? 0.396 7.897 -9.230 1.00 95.81 90 TYR A C 1
ATOM 726 O O . TYR A 1 90 ? 0.521 8.331 -8.082 1.00 95.81 90 TYR A O 1
ATOM 734 N N . LYS A 1 91 ? -0.493 8.431 -10.079 1.00 94.62 91 LYS A N 1
ATOM 735 C CA . LYS A 1 91 ? -1.498 9.443 -9.702 1.00 94.62 91 LYS A CA 1
ATOM 736 C C . LYS A 1 91 ? -2.596 8.883 -8.792 1.00 94.62 91 LYS A C 1
ATOM 738 O O . LYS A 1 91 ? -3.336 9.671 -8.207 1.00 94.62 91 LYS A O 1
ATOM 743 N N . VAL A 1 92 ? -2.710 7.561 -8.630 1.00 93.50 92 VAL A N 1
ATOM 744 C CA . VAL A 1 92 ? -3.608 6.959 -7.629 1.00 93.50 92 VAL A CA 1
ATOM 745 C C . VAL A 1 92 ? -2.882 6.651 -6.323 1.00 93.50 92 VAL A C 1
ATOM 747 O O . VAL A 1 92 ? -3.447 6.855 -5.249 1.00 93.50 92 VAL A O 1
ATOM 750 N N . THR A 1 93 ? -1.638 6.177 -6.381 1.00 94.00 93 THR A N 1
ATOM 751 C CA . THR A 1 93 ? -0.838 5.888 -5.183 1.00 94.00 93 THR A CA 1
ATOM 752 C C . THR A 1 93 ? 0.654 5.802 -5.504 1.00 94.00 93 THR A C 1
ATOM 754 O O . THR A 1 93 ? 1.040 5.222 -6.515 1.00 94.00 93 THR A O 1
ATOM 757 N N . ASP A 1 94 ? 1.505 6.304 -4.608 1.00 95.75 94 ASP A N 1
ATOM 758 C CA . ASP A 1 94 ? 2.961 6.095 -4.629 1.00 95.75 94 ASP A CA 1
ATOM 759 C C . ASP A 1 94 ? 3.371 4.698 -4.123 1.00 95.75 94 ASP A C 1
ATOM 761 O O . ASP A 1 94 ? 4.256 4.554 -3.281 1.00 95.75 94 ASP A O 1
ATOM 765 N N . GLY A 1 95 ? 2.673 3.651 -4.561 1.00 94.38 95 GLY A N 1
ATOM 766 C CA . GLY A 1 95 ? 2.934 2.282 -4.119 1.00 94.38 95 GLY A CA 1
ATOM 767 C C . GLY A 1 95 ? 2.811 2.075 -2.610 1.00 94.38 95 GLY A C 1
ATOM 768 O O . GLY A 1 95 ? 2.049 2.752 -1.924 1.00 94.38 95 GLY A O 1
ATOM 769 N N . LEU A 1 96 ? 3.519 1.081 -2.080 1.00 91.94 96 LEU A N 1
ATOM 770 C CA . LEU A 1 96 ? 3.514 0.758 -0.656 1.00 91.94 96 LEU A CA 1
ATOM 771 C C . LEU A 1 96 ? 4.747 1.306 0.048 1.00 91.94 96 LEU A C 1
ATOM 773 O O . LEU A 1 96 ? 5.866 1.233 -0.442 1.00 91.94 96 LEU A O 1
ATOM 777 N N . LYS A 1 97 ? 4.550 1.767 1.278 1.00 88.25 97 LYS A N 1
ATOM 778 C CA . LYS A 1 97 ? 5.618 2.185 2.182 1.00 88.25 97 LYS A CA 1
ATOM 779 C C . LYS A 1 97 ? 6.271 0.966 2.831 1.00 88.25 97 LYS A C 1
ATOM 781 O O . LYS A 1 97 ? 6.114 0.711 4.024 1.00 88.25 97 LYS A O 1
ATOM 786 N N . THR A 1 98 ? 6.990 0.192 2.032 1.00 83.62 98 THR A N 1
ATOM 787 C CA . THR A 1 98 ? 7.655 -1.066 2.417 1.00 83.62 98 THR A CA 1
ATOM 788 C C . THR A 1 98 ? 8.583 -0.908 3.626 1.00 83.62 98 THR A C 1
ATOM 790 O O . THR A 1 98 ? 8.567 -1.746 4.523 1.00 83.62 98 THR A O 1
ATOM 793 N N . LEU A 1 99 ? 9.329 0.199 3.706 1.00 78.94 99 LEU A N 1
ATOM 794 C CA . LEU A 1 99 ? 10.217 0.501 4.830 1.00 78.94 99 LEU A CA 1
ATOM 795 C C . LEU A 1 99 ? 9.439 0.751 6.128 1.00 78.94 99 LEU A C 1
ATOM 797 O O . LEU A 1 99 ? 9.886 0.346 7.199 1.00 78.94 99 LEU A O 1
ATOM 801 N N . GLU A 1 100 ? 8.273 1.402 6.047 1.00 77.94 100 GLU A N 1
ATOM 802 C CA . GLU A 1 100 ? 7.377 1.562 7.201 1.00 77.94 100 GLU A CA 1
ATOM 803 C C . GLU A 1 100 ? 6.783 0.206 7.597 1.00 77.94 100 GLU A C 1
ATOM 805 O O . GLU A 1 100 ? 6.759 -0.129 8.779 1.00 77.94 100 GLU A O 1
ATOM 810 N N . ALA A 1 101 ? 6.398 -0.613 6.613 1.00 76.12 101 ALA A N 1
ATOM 811 C CA . ALA A 1 101 ? 5.912 -1.970 6.836 1.00 76.12 101 ALA A CA 1
ATOM 812 C C . ALA A 1 101 ? 6.934 -2.818 7.609 1.00 76.12 101 ALA A C 1
ATOM 814 O O . ALA A 1 101 ? 6.605 -3.403 8.641 1.00 76.12 101 ALA A O 1
ATOM 815 N N . GLU A 1 102 ? 8.184 -2.845 7.141 1.00 76.62 102 GLU A N 1
ATOM 816 C CA . GLU A 1 102 ? 9.268 -3.598 7.770 1.00 76.62 102 GLU A CA 1
ATOM 817 C C . GLU A 1 102 ? 9.587 -3.058 9.170 1.00 76.62 102 GLU A C 1
ATOM 819 O O . GLU A 1 102 ? 9.704 -3.836 10.121 1.00 76.62 102 GLU A O 1
ATOM 824 N N . ALA A 1 103 ? 9.658 -1.732 9.327 1.00 71.31 103 ALA A N 1
ATOM 825 C CA . ALA A 1 103 ? 9.900 -1.093 10.619 1.00 71.31 103 ALA A CA 1
ATOM 826 C C . ALA A 1 103 ? 8.800 -1.405 11.651 1.00 71.31 103 ALA A C 1
ATOM 828 O O . ALA A 1 103 ? 9.096 -1.574 12.838 1.00 71.31 103 ALA A O 1
ATOM 829 N N . ASP A 1 104 ? 7.552 -1.532 11.200 1.00 73.81 104 ASP A N 1
ATOM 830 C CA . ASP A 1 104 ? 6.402 -1.904 12.027 1.00 73.81 104 ASP A CA 1
ATOM 831 C C . ASP A 1 104 ? 6.270 -3.427 12.233 1.00 73.81 104 ASP A C 1
ATOM 833 O O . ASP A 1 104 ? 5.380 -3.898 12.952 1.00 73.81 104 ASP A O 1
ATOM 837 N N . GLY A 1 105 ? 7.197 -4.210 11.671 1.00 75.94 105 GLY A N 1
ATOM 838 C CA . GLY A 1 105 ? 7.251 -5.662 11.806 1.00 75.94 105 GLY A CA 1
ATOM 839 C C . GLY A 1 105 ? 6.197 -6.389 10.975 1.00 75.94 105 GLY A C 1
ATOM 840 O O . GLY A 1 105 ? 5.879 -7.541 11.280 1.00 75.94 105 GLY A O 1
ATOM 841 N N . HIS A 1 106 ? 5.646 -5.736 9.950 1.00 76.25 106 HIS A N 1
ATOM 842 C CA . HIS A 1 106 ? 4.806 -6.388 8.958 1.00 76.25 106 HIS A CA 1
ATOM 843 C C . HIS A 1 106 ? 5.699 -7.158 7.983 1.00 76.25 106 HIS A C 1
ATOM 845 O O . HIS A 1 106 ? 6.499 -6.547 7.270 1.00 76.25 106 HIS A O 1
ATOM 851 N N . PRO A 1 107 ? 5.610 -8.497 7.924 1.00 74.69 107 PRO A N 1
ATOM 852 C CA . PRO A 1 107 ? 6.303 -9.236 6.884 1.00 74.69 107 PRO A CA 1
ATOM 853 C C . PRO A 1 107 ? 5.785 -8.793 5.510 1.00 74.69 107 PRO A C 1
ATOM 855 O O . PRO A 1 107 ? 4.596 -8.540 5.345 1.00 74.69 107 PRO A O 1
ATOM 858 N N . LEU A 1 108 ? 6.657 -8.768 4.495 1.00 69.88 108 LEU A N 1
ATOM 859 C CA . LEU A 1 108 ? 6.293 -8.328 3.135 1.00 69.88 108 LEU A CA 1
ATOM 860 C C . LEU A 1 108 ? 5.110 -9.108 2.529 1.00 69.88 108 LEU A C 1
ATOM 862 O O . LEU A 1 108 ? 4.389 -8.606 1.674 1.00 69.88 108 LEU A O 1
ATOM 866 N N . LYS A 1 109 ? 4.875 -10.333 3.010 1.00 72.62 109 LYS A N 1
ATOM 867 C CA . LYS A 1 109 ? 3.722 -11.151 2.623 1.00 72.62 109 LYS A CA 1
ATOM 868 C C . LYS A 1 109 ? 2.378 -10.536 3.034 1.00 72.62 109 LYS A C 1
ATOM 870 O O . LYS A 1 109 ? 1.359 -10.851 2.436 1.00 72.62 109 LYS A O 1
ATOM 875 N N . ASP A 1 110 ? 2.367 -9.666 4.040 1.00 76.50 110 ASP A N 1
ATOM 876 C CA . ASP A 1 110 ? 1.161 -9.014 4.552 1.00 76.50 110 ASP A CA 1
ATOM 877 C C . ASP A 1 110 ? 0.812 -7.747 3.753 1.00 76.50 110 ASP A C 1
ATOM 879 O O . ASP A 1 110 ? -0.286 -7.208 3.895 1.00 76.50 110 ASP A O 1
ATOM 883 N N . ILE A 1 111 ? 1.726 -7.276 2.899 1.00 84.50 111 ILE A N 1
ATOM 884 C CA . ILE A 1 111 ? 1.525 -6.089 2.061 1.00 84.50 111 ILE A CA 1
ATOM 885 C C . ILE A 1 111 ? 1.301 -6.424 0.585 1.00 84.50 111 ILE A C 1
ATOM 887 O O . ILE A 1 111 ? 1.226 -5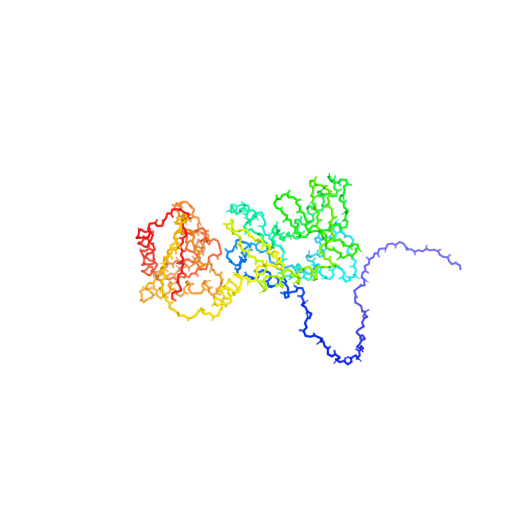.514 -0.229 1.00 84.50 111 ILE A O 1
ATOM 891 N N . TRP A 1 112 ? 1.184 -7.702 0.207 1.00 90.50 112 TRP A N 1
ATOM 892 C CA . TRP A 1 112 ? 0.872 -8.049 -1.183 1.00 90.50 112 TRP A CA 1
ATOM 893 C C . TRP A 1 112 ? -0.447 -7.408 -1.612 1.00 90.50 112 TRP A C 1
ATOM 895 O O . TRP A 1 112 ? -1.466 -7.636 -0.967 1.00 90.50 112 TRP A O 1
ATOM 905 N N . LEU A 1 113 ? -0.437 -6.632 -2.693 1.00 91.75 113 LEU A N 1
ATOM 906 C CA . LEU A 1 113 ? -1.660 -6.069 -3.279 1.00 91.75 113 LEU A CA 1
ATOM 907 C C . LEU A 1 113 ? -2.321 -7.056 -4.235 1.00 91.75 113 LEU A C 1
ATOM 909 O O . LEU A 1 113 ? -3.545 -7.071 -4.362 1.00 91.75 113 LEU A O 1
ATOM 913 N N . ILE A 1 114 ? -1.494 -7.878 -4.874 1.00 93.69 114 ILE A N 1
ATOM 914 C CA . ILE A 1 114 ? -1.866 -8.927 -5.818 1.00 93.69 114 ILE A CA 1
ATOM 915 C C . ILE A 1 114 ? -1.118 -10.212 -5.420 1.00 93.69 114 ILE A C 1
ATOM 917 O O . ILE A 1 114 ? -0.146 -10.121 -4.665 1.00 93.69 114 ILE A O 1
ATOM 921 N N . PRO A 1 115 ? -1.533 -11.409 -5.869 1.00 91.25 115 PRO A N 1
ATOM 922 C CA . PRO A 1 115 ? -0.859 -12.658 -5.505 1.00 91.25 115 PRO A CA 1
ATOM 923 C C . PRO A 1 115 ? 0.661 -12.581 -5.698 1.00 91.25 115 PRO A C 1
ATOM 925 O O . PRO A 1 115 ? 1.125 -12.304 -6.794 1.00 91.25 115 PRO A O 1
ATOM 928 N N . GLY A 1 116 ? 1.435 -12.775 -4.626 1.00 90.50 116 GLY A N 1
ATOM 929 C CA . GLY A 1 116 ? 2.905 -12.779 -4.657 1.00 90.50 116 GLY A CA 1
ATOM 930 C C . GLY A 1 116 ? 3.608 -11.415 -4.651 1.00 90.50 116 GLY A C 1
ATOM 931 O O . GLY A 1 116 ? 4.798 -11.365 -4.326 1.00 90.50 116 GLY A O 1
ATOM 932 N N . TYR A 1 117 ? 2.903 -10.318 -4.943 1.00 95.00 117 TYR A N 1
ATOM 933 C CA . TYR A 1 117 ? 3.537 -9.048 -5.301 1.00 95.00 117 TYR A CA 1
ATOM 934 C C . TYR A 1 117 ? 2.943 -7.827 -4.583 1.00 95.00 117 TYR A C 1
ATOM 936 O O . TYR A 1 117 ? 1.738 -7.718 -4.338 1.00 95.00 117 TYR A O 1
ATOM 944 N N . TYR A 1 118 ? 3.807 -6.862 -4.274 1.00 93.88 118 TYR A N 1
ATOM 945 C CA . TYR A 1 118 ? 3.448 -5.540 -3.755 1.00 93.88 118 TYR A CA 1
ATOM 946 C C . TYR A 1 118 ? 3.916 -4.439 -4.717 1.00 93.88 118 TYR A C 1
ATOM 948 O O . TYR A 1 118 ? 4.933 -4.599 -5.388 1.00 93.88 118 TYR A O 1
ATOM 956 N N . LEU A 1 119 ? 3.161 -3.339 -4.804 1.00 96.25 119 LEU A N 1
ATOM 957 C CA . LEU A 1 119 ? 3.482 -2.194 -5.666 1.00 96.25 119 LEU A CA 1
ATOM 958 C C . LEU A 1 119 ? 4.608 -1.374 -5.029 1.00 96.25 119 LEU A C 1
ATOM 960 O O . LEU A 1 119 ? 4.483 -0.961 -3.874 1.00 96.25 119 LEU A O 1
ATOM 964 N N . LEU A 1 120 ? 5.684 -1.138 -5.773 1.00 96.12 120 LEU A N 1
ATOM 965 C CA . LEU A 1 120 ? 6.810 -0.324 -5.328 1.00 96.12 120 LEU A CA 1
ATOM 966 C C . LEU A 1 120 ? 6.457 1.161 -5.373 1.00 96.12 120 LEU A C 1
ATOM 968 O O . LEU A 1 120 ? 5.804 1.625 -6.314 1.00 96.12 120 LEU A O 1
ATOM 972 N N . SER A 1 121 ? 6.928 1.915 -4.379 1.00 95.62 121 SER A N 1
ATOM 973 C CA . SER A 1 121 ? 6.941 3.376 -4.483 1.00 95.62 121 SER A CA 1
ATOM 974 C C . SER A 1 121 ? 7.855 3.820 -5.617 1.00 95.62 121 SER A C 1
ATOM 976 O O . SER A 1 121 ? 8.845 3.154 -5.929 1.00 95.62 121 SER A O 1
ATOM 978 N N . LEU A 1 122 ? 7.573 4.968 -6.229 1.00 95.44 122 LEU A N 1
ATOM 979 C CA . LEU A 1 122 ? 8.333 5.438 -7.386 1.00 95.44 122 LEU A CA 1
ATOM 980 C C . LEU A 1 122 ? 9.816 5.651 -7.053 1.00 95.44 122 LEU A C 1
ATOM 982 O O . LEU A 1 122 ? 10.702 5.454 -7.883 1.00 95.44 122 LEU A O 1
ATOM 986 N N . ARG A 1 123 ? 10.109 5.989 -5.797 1.00 93.56 123 ARG A N 1
ATOM 987 C CA . ARG A 1 123 ? 11.478 6.042 -5.291 1.00 93.56 123 ARG A CA 1
ATOM 988 C C . ARG A 1 123 ? 12.159 4.670 -5.310 1.00 93.56 123 ARG A C 1
ATOM 990 O O . ARG A 1 123 ? 13.302 4.572 -5.750 1.00 93.56 123 ARG A O 1
ATOM 997 N N . GLU A 1 124 ? 11.485 3.626 -4.838 1.00 93.62 124 GLU A N 1
ATOM 998 C CA . GLU A 1 124 ? 12.030 2.265 -4.847 1.00 93.62 124 GLU A CA 1
ATOM 999 C C . GLU A 1 124 ? 12.181 1.718 -6.263 1.00 93.62 124 GLU A C 1
ATOM 1001 O O . GLU A 1 124 ? 13.123 0.973 -6.518 1.00 93.62 124 GLU A O 1
ATOM 1006 N N . VAL A 1 125 ? 11.308 2.112 -7.193 1.00 95.62 125 VAL A N 1
ATOM 1007 C CA . VAL A 1 125 ? 11.461 1.809 -8.623 1.00 95.62 125 VAL A CA 1
ATOM 1008 C C . VAL A 1 125 ? 12.818 2.317 -9.118 1.00 95.62 125 VAL A C 1
ATOM 1010 O O . VAL A 1 125 ? 13.603 1.552 -9.676 1.00 95.62 125 VAL A O 1
ATOM 1013 N N . VAL A 1 126 ? 13.130 3.593 -8.862 1.00 93.38 126 VAL A N 1
ATOM 1014 C CA . VAL A 1 126 ? 14.392 4.236 -9.271 1.00 93.38 126 VAL A CA 1
ATOM 1015 C C . VAL A 1 126 ? 15.602 3.598 -8.591 1.00 93.38 126 VAL A C 1
ATOM 1017 O O . VAL A 1 126 ? 16.613 3.323 -9.247 1.00 93.38 126 VAL A O 1
ATOM 1020 N N . GLU A 1 127 ? 15.521 3.361 -7.280 1.00 90.94 127 GLU A N 1
ATOM 1021 C CA . GLU A 1 127 ? 16.595 2.723 -6.511 1.00 90.94 127 GLU A CA 1
ATOM 1022 C C . GLU A 1 127 ? 16.865 1.301 -7.031 1.00 90.94 127 GLU A C 1
ATOM 1024 O O . GLU A 1 127 ? 18.018 0.947 -7.295 1.00 90.94 127 GLU A O 1
ATOM 1029 N N . THR A 1 128 ? 15.807 0.523 -7.270 1.00 91.75 128 THR A N 1
ATOM 1030 C CA . THR A 1 128 ? 15.886 -0.851 -7.780 1.00 91.75 128 THR A CA 1
ATOM 1031 C C . THR A 1 128 ? 16.441 -0.882 -9.197 1.00 91.75 128 THR A C 1
ATOM 1033 O O . THR A 1 128 ? 17.398 -1.610 -9.449 1.00 91.75 128 THR A O 1
ATOM 1036 N N . LEU A 1 129 ? 15.924 -0.051 -10.107 1.00 92.81 129 LEU A N 1
ATOM 1037 C CA . LEU A 1 129 ? 16.432 0.057 -11.478 1.00 92.81 129 LEU A CA 1
ATOM 1038 C C . LEU A 1 129 ? 17.927 0.402 -11.490 1.00 92.81 129 LEU A C 1
ATOM 1040 O O . LEU A 1 129 ? 18.708 -0.210 -12.220 1.00 92.81 129 LEU A O 1
ATOM 1044 N N . THR A 1 130 ? 18.339 1.353 -10.647 1.00 89.31 130 THR A N 1
ATOM 1045 C CA . THR A 1 130 ? 19.742 1.773 -10.526 1.00 89.31 130 THR A CA 1
ATOM 1046 C C . THR A 1 130 ? 20.639 0.628 -10.059 1.00 89.31 130 THR A C 1
ATOM 1048 O O . THR A 1 130 ? 21.762 0.489 -10.550 1.00 89.31 130 THR A O 1
ATOM 1051 N N . ILE A 1 131 ? 20.175 -0.176 -9.098 1.00 88.81 131 ILE A N 1
ATOM 1052 C CA . ILE A 1 131 ? 20.909 -1.345 -8.605 1.00 88.81 131 ILE A CA 1
ATOM 1053 C C . ILE A 1 131 ? 20.969 -2.410 -9.700 1.00 88.81 131 ILE A C 1
ATOM 1055 O O . ILE A 1 131 ? 22.066 -2.789 -10.102 1.00 88.81 131 ILE A O 1
ATOM 1059 N N . MET A 1 132 ? 19.822 -2.827 -10.237 1.00 88.50 132 MET A N 1
ATOM 1060 C CA . MET A 1 132 ? 19.730 -3.926 -11.198 1.00 88.50 132 MET A CA 1
ATOM 1061 C C . MET A 1 132 ? 20.516 -3.649 -12.478 1.00 88.50 132 MET A C 1
ATOM 1063 O O . MET A 1 132 ? 21.282 -4.506 -12.906 1.00 88.50 132 MET A O 1
ATOM 1067 N N . THR A 1 133 ? 20.443 -2.428 -13.014 1.00 89.31 133 THR A N 1
ATOM 1068 C CA . THR A 1 133 ? 21.228 -2.010 -14.193 1.00 89.31 133 THR A CA 1
ATOM 1069 C C . THR A 1 133 ? 22.741 -2.100 -13.960 1.00 89.31 133 THR A C 1
ATOM 1071 O O . THR A 1 133 ? 23.516 -2.238 -14.901 1.00 89.31 133 THR A O 1
ATOM 1074 N N . ARG A 1 134 ? 23.195 -2.004 -12.704 1.00 88.69 134 ARG A N 1
ATOM 1075 C CA . ARG A 1 134 ? 24.618 -2.100 -12.347 1.00 88.69 134 ARG A CA 1
ATOM 1076 C C . ARG A 1 134 ? 25.058 -3.509 -11.980 1.00 88.69 134 ARG A C 1
ATOM 1078 O O . ARG A 1 134 ? 26.244 -3.801 -12.100 1.00 88.69 134 ARG A O 1
ATOM 1085 N N . THR A 1 135 ? 24.157 -4.327 -11.444 1.00 85.31 135 THR A N 1
ATOM 1086 C CA . THR A 1 135 ? 24.513 -5.611 -10.824 1.00 85.31 135 THR A CA 1
ATOM 1087 C C . THR A 1 135 ? 24.065 -6.830 -11.614 1.00 85.31 135 THR A C 1
ATOM 1089 O O . THR A 1 135 ? 24.555 -7.919 -11.333 1.00 85.31 135 THR A O 1
ATOM 1092 N N . SER A 1 136 ? 23.124 -6.682 -12.546 1.00 85.69 136 SER A N 1
ATOM 1093 C CA . SER A 1 136 ? 22.574 -7.782 -13.334 1.00 85.69 136 SER A CA 1
ATOM 1094 C C . SER A 1 136 ? 23.000 -7.671 -14.793 1.00 85.69 136 SER A C 1
ATOM 1096 O O . SER A 1 136 ? 22.701 -6.682 -15.456 1.00 85.69 136 SER A O 1
ATOM 1098 N N . ASP A 1 137 ? 23.628 -8.726 -15.311 1.00 87.06 137 ASP A N 1
ATOM 1099 C CA . ASP A 1 137 ? 24.044 -8.807 -16.718 1.00 87.06 137 ASP A CA 1
ATOM 1100 C C . ASP A 1 137 ? 22.867 -9.062 -17.679 1.00 87.06 137 ASP A C 1
ATOM 1102 O O . ASP A 1 137 ? 23.026 -8.979 -18.896 1.00 87.06 137 ASP A O 1
ATOM 1106 N N . VAL A 1 138 ? 21.691 -9.404 -17.142 1.00 87.62 138 VAL A N 1
ATOM 1107 C CA . VAL A 1 138 ? 20.486 -9.756 -17.916 1.00 87.62 138 VAL A CA 1
ATOM 1108 C C . VAL A 1 138 ? 19.372 -8.714 -17.807 1.00 87.62 138 VAL A C 1
ATOM 1110 O O . VAL A 1 138 ? 18.346 -8.851 -18.468 1.00 87.62 138 VAL A O 1
ATOM 1113 N N . TRP A 1 139 ? 19.543 -7.691 -16.964 1.00 90.81 139 TRP A N 1
ATOM 1114 C CA . TRP A 1 139 ? 18.544 -6.639 -16.793 1.00 90.81 139 TRP A CA 1
ATOM 1115 C C . TRP A 1 139 ? 18.574 -5.666 -17.971 1.00 90.81 139 TRP A C 1
ATOM 1117 O O . TRP A 1 139 ? 19.637 -5.158 -18.329 1.00 90.81 139 TRP A O 1
ATOM 1127 N N . ASN A 1 140 ? 17.410 -5.362 -18.544 1.00 90.06 140 ASN A N 1
ATOM 1128 C CA . ASN A 1 140 ? 17.292 -4.295 -19.532 1.00 90.06 140 ASN A CA 1
ATOM 1129 C C . ASN A 1 140 ? 17.033 -2.951 -18.821 1.00 90.06 140 ASN A C 1
ATOM 1131 O O . ASN A 1 140 ? 16.102 -2.871 -18.021 1.00 90.06 140 ASN A O 1
ATOM 1135 N N . PRO A 1 141 ? 17.798 -1.879 -19.103 1.00 90.06 141 PRO A N 1
ATOM 1136 C CA . PRO A 1 141 ? 17.532 -0.547 -18.557 1.00 90.06 141 PRO A CA 1
ATOM 1137 C C . PRO A 1 141 ? 16.124 0.012 -18.825 1.00 90.06 141 PRO A C 1
ATOM 1139 O O . PRO A 1 141 ? 15.699 0.903 -18.096 1.00 90.06 141 PRO A O 1
ATOM 1142 N N . SER A 1 142 ? 15.398 -0.496 -19.829 1.00 90.38 142 SER A N 1
ATOM 1143 C CA . SER A 1 142 ? 13.996 -0.129 -20.082 1.00 90.38 142 SER A CA 1
ATOM 1144 C C . SER A 1 142 ? 12.996 -0.762 -19.105 1.00 90.38 142 SER A C 1
ATOM 1146 O O . SER A 1 142 ? 11.831 -0.372 -19.082 1.00 90.38 142 SER A O 1
ATOM 1148 N N . TRP A 1 143 ? 13.414 -1.741 -18.295 1.00 93.19 143 TRP A N 1
ATOM 1149 C CA . TRP A 1 143 ? 12.526 -2.472 -17.393 1.00 93.19 143 TRP A CA 1
ATOM 1150 C C . TRP A 1 143 ? 12.343 -1.720 -16.081 1.00 93.19 143 TRP A C 1
ATOM 1152 O O . TRP A 1 143 ? 13.188 -1.774 -15.187 1.00 93.19 143 TRP A O 1
ATOM 1162 N N . LEU A 1 144 ? 11.204 -1.051 -15.944 1.00 95.50 144 LEU A N 1
ATOM 1163 C CA . LEU A 1 144 ? 10.761 -0.443 -14.698 1.00 95.50 144 LEU A CA 1
ATOM 1164 C C . LEU A 1 144 ? 10.155 -1.502 -13.772 1.00 95.50 144 LEU A C 1
ATOM 1166 O O . LEU A 1 144 ? 9.093 -2.029 -14.092 1.00 95.50 144 LEU A O 1
ATOM 1170 N N . PRO A 1 145 ? 10.748 -1.809 -12.607 1.00 96.44 145 PRO A N 1
ATOM 1171 C CA . PRO A 1 145 ? 10.149 -2.752 -11.669 1.00 96.44 145 PRO A CA 1
ATOM 1172 C C . PRO A 1 145 ? 8.956 -2.091 -10.980 1.00 96.44 145 PRO A C 1
ATOM 1174 O O . PRO A 1 145 ? 9.148 -1.303 -10.063 1.00 96.44 145 PRO A O 1
ATOM 1177 N N . LEU A 1 146 ? 7.730 -2.386 -11.418 1.00 97.19 146 LEU A N 1
ATOM 1178 C CA . LEU A 1 146 ? 6.527 -1.802 -10.819 1.00 97.19 146 LEU A CA 1
ATOM 1179 C C . LEU A 1 146 ? 6.121 -2.557 -9.558 1.00 97.19 146 LEU A C 1
ATOM 1181 O O . LEU A 1 146 ? 5.833 -1.946 -8.532 1.00 97.19 146 LEU A O 1
ATOM 1185 N N . PHE A 1 147 ? 6.135 -3.889 -9.608 1.00 97.19 147 PHE A N 1
ATOM 1186 C CA . PHE A 1 147 ? 5.849 -4.715 -8.442 1.00 97.19 147 PHE A CA 1
ATOM 1187 C C . PHE A 1 147 ? 7.032 -5.601 -8.089 1.00 97.19 147 PHE A C 1
ATOM 1189 O O . PHE A 1 147 ? 7.748 -6.071 -8.971 1.00 97.19 147 PHE A O 1
ATOM 1196 N N . ALA A 1 148 ? 7.192 -5.873 -6.797 1.00 94.19 148 ALA A N 1
ATOM 1197 C CA . ALA A 1 148 ? 8.229 -6.752 -6.280 1.00 94.19 148 ALA A CA 1
ATOM 1198 C C . ALA A 1 148 ? 7.644 -7.884 -5.435 1.00 94.19 148 ALA A C 1
ATOM 1200 O O . ALA A 1 148 ? 6.623 -7.731 -4.757 1.00 94.19 148 ALA A O 1
ATOM 1201 N N . SER A 1 149 ? 8.319 -9.029 -5.480 1.00 89.38 149 SER A N 1
ATOM 1202 C CA . SER A 1 149 ? 8.084 -10.171 -4.609 1.00 89.38 149 SER A CA 1
ATOM 1203 C C . SER A 1 149 ? 9.049 -10.136 -3.424 1.00 89.38 149 SER A C 1
ATOM 1205 O O . SER A 1 149 ? 10.080 -9.463 -3.427 1.00 89.38 149 SER A O 1
ATOM 1207 N N . ARG A 1 150 ? 8.770 -10.935 -2.389 1.00 78.56 150 ARG A N 1
ATOM 1208 C CA . ARG A 1 150 ? 9.716 -11.115 -1.272 1.00 78.56 150 ARG A CA 1
ATOM 1209 C C . ARG A 1 150 ? 11.001 -11.844 -1.701 1.00 78.56 150 ARG A C 1
ATOM 1211 O O . ARG A 1 150 ? 12.017 -11.737 -1.018 1.00 78.56 150 ARG A O 1
ATOM 1218 N N . ALA A 1 151 ? 10.943 -12.636 -2.769 1.00 75.62 151 ALA A N 1
ATOM 1219 C CA . ALA A 1 151 ? 12.072 -13.435 -3.238 1.00 75.62 151 ALA A CA 1
ATOM 1220 C C . ALA A 1 151 ? 13.059 -12.633 -4.102 1.00 75.62 151 ALA A C 1
ATOM 1222 O O . ALA A 1 151 ? 14.135 -13.155 -4.398 1.00 75.62 151 ALA A O 1
ATOM 1223 N N . GLY A 1 152 ? 12.718 -11.379 -4.421 1.00 80.81 152 GLY A N 1
ATOM 1224 C CA . GLY A 1 152 ? 13.487 -10.512 -5.305 1.00 80.81 152 GLY A CA 1
ATOM 1225 C C . GLY A 1 152 ? 13.017 -10.555 -6.755 1.00 80.81 152 GLY A C 1
ATOM 1226 O O . GLY A 1 152 ? 13.725 -10.045 -7.603 1.00 80.81 152 GLY A O 1
ATOM 1227 N N . ASP A 1 153 ? 11.862 -11.150 -7.049 1.00 90.31 153 ASP A N 1
ATOM 1228 C CA . ASP A 1 153 ? 11.305 -11.195 -8.406 1.00 90.31 153 ASP A CA 1
ATOM 1229 C C . ASP A 1 153 ? 10.443 -9.968 -8.676 1.00 90.31 153 ASP A C 1
ATOM 1231 O O . ASP A 1 153 ? 9.928 -9.346 -7.741 1.00 90.31 153 ASP A O 1
ATOM 1235 N N . PHE A 1 154 ? 10.275 -9.619 -9.949 1.00 95.50 154 PHE A N 1
ATOM 1236 C CA . PHE A 1 154 ? 9.631 -8.369 -10.334 1.00 95.50 154 PHE A CA 1
ATOM 1237 C C . PHE A 1 154 ? 8.576 -8.571 -11.411 1.00 95.50 154 PHE A C 1
ATOM 1239 O O . PHE A 1 154 ? 8.788 -9.314 -12.365 1.00 95.50 154 PHE A O 1
ATOM 1246 N N . LEU A 1 155 ? 7.482 -7.820 -11.303 1.00 97.69 155 LEU A N 1
ATOM 1247 C CA . LEU A 1 155 ? 6.673 -7.481 -12.468 1.00 97.69 155 LEU A CA 1
ATOM 1248 C C . LEU A 1 155 ? 7.191 -6.153 -12.999 1.00 97.69 155 LEU A C 1
ATOM 1250 O O . LEU A 1 155 ? 7.057 -5.109 -12.350 1.00 97.69 155 LEU A O 1
ATOM 1254 N N . VAL A 1 156 ? 7.836 -6.225 -14.154 1.00 96.62 156 VAL A N 1
ATOM 1255 C CA . VAL A 1 156 ? 8.482 -5.096 -14.804 1.00 96.62 156 VAL A CA 1
ATOM 1256 C C . VAL A 1 156 ? 7.616 -4.571 -15.937 1.00 96.62 156 VAL A C 1
ATOM 1258 O O . VAL A 1 156 ? 7.005 -5.338 -16.675 1.00 96.62 156 VAL A O 1
ATOM 1261 N N . TYR A 1 157 ? 7.585 -3.256 -16.074 1.00 96.25 157 TYR A N 1
ATOM 1262 C CA . TYR A 1 157 ? 7.041 -2.554 -17.219 1.00 96.25 157 TYR A CA 1
ATOM 1263 C C . TYR A 1 157 ? 8.180 -2.179 -18.156 1.00 96.25 157 TYR A C 1
ATOM 1265 O O . TYR A 1 157 ? 9.097 -1.468 -17.747 1.00 96.25 157 TYR A O 1
ATOM 1273 N N . ASP A 1 158 ? 8.151 -2.679 -19.384 1.00 93.38 158 ASP A N 1
ATOM 1274 C CA . ASP A 1 158 ? 9.162 -2.354 -20.382 1.00 93.38 158 ASP A CA 1
ATOM 1275 C C . ASP A 1 158 ? 8.759 -1.063 -21.102 1.00 93.38 158 ASP A C 1
ATOM 1277 O O . ASP A 1 158 ? 7.772 -1.007 -21.831 1.00 93.38 158 ASP A O 1
ATOM 1281 N N . THR A 1 159 ? 9.510 0.013 -20.872 1.00 90.31 159 THR A N 1
ATOM 1282 C CA . THR A 1 159 ? 9.184 1.328 -21.439 1.00 90.31 159 THR A CA 1
ATOM 1283 C C . THR A 1 159 ? 9.402 1.409 -22.952 1.00 90.31 159 THR A C 1
ATOM 1285 O O . THR A 1 159 ? 9.011 2.402 -23.560 1.00 90.31 159 THR A O 1
ATOM 1288 N N . GLU A 1 160 ? 10.056 0.419 -23.570 1.00 88.50 160 GLU A N 1
ATOM 1289 C CA . GLU A 1 160 ? 10.268 0.400 -25.022 1.00 88.50 160 GLU A CA 1
ATOM 1290 C C . GLU A 1 160 ? 9.048 -0.120 -25.788 1.00 88.50 160 GLU A C 1
ATOM 1292 O O . GLU A 1 160 ? 8.662 0.485 -26.791 1.00 88.50 160 GLU A O 1
ATOM 1297 N N . ASP A 1 161 ? 8.437 -1.216 -25.330 1.00 88.94 161 ASP A N 1
ATOM 1298 C CA . ASP A 1 161 ? 7.292 -1.854 -25.995 1.00 88.94 161 ASP A CA 1
ATOM 1299 C C . ASP A 1 161 ? 5.957 -1.654 -25.255 1.00 88.94 161 ASP A C 1
ATOM 1301 O O . ASP A 1 161 ? 4.898 -1.841 -25.852 1.00 88.94 161 ASP A O 1
ATOM 1305 N N . GLY A 1 162 ? 5.994 -1.189 -24.004 1.00 90.19 162 GLY A N 1
ATOM 1306 C CA . GLY A 1 162 ? 4.822 -0.953 -23.167 1.00 90.19 162 GLY A CA 1
ATOM 1307 C C . GLY A 1 162 ? 4.274 -2.218 -22.502 1.00 90.19 162 GLY A C 1
ATOM 1308 O O . GLY A 1 162 ? 3.207 -2.158 -21.895 1.00 90.19 162 GLY A O 1
ATOM 1309 N N . HIS A 1 163 ? 4.951 -3.363 -22.599 1.00 94.31 163 HIS A N 1
ATOM 1310 C CA . HIS A 1 163 ? 4.454 -4.629 -22.068 1.00 94.31 163 HIS A CA 1
ATOM 1311 C C . HIS A 1 163 ? 4.815 -4.817 -20.586 1.00 94.31 163 HIS A C 1
ATOM 1313 O O . HIS A 1 163 ? 5.754 -4.226 -20.046 1.00 94.31 163 HIS A O 1
ATOM 1319 N N . ILE A 1 164 ? 4.053 -5.678 -19.907 1.00 97.00 164 ILE A N 1
ATOM 1320 C CA . ILE A 1 164 ? 4.333 -6.129 -18.542 1.00 97.00 164 ILE A CA 1
ATOM 1321 C C . ILE A 1 164 ? 4.933 -7.526 -18.603 1.00 97.00 164 ILE A C 1
ATOM 1323 O O . ILE A 1 164 ? 4.330 -8.454 -19.149 1.00 97.00 164 ILE A O 1
ATOM 1327 N N . HIS A 1 165 ? 6.093 -7.691 -17.980 1.00 93.69 165 HIS A N 1
ATOM 1328 C CA . HIS A 1 165 ? 6.776 -8.969 -17.866 1.00 93.69 165 HIS A CA 1
ATOM 1329 C C . HIS A 1 165 ? 6.955 -9.381 -16.416 1.00 93.69 165 HIS A C 1
ATOM 1331 O O . HIS A 1 165 ? 7.215 -8.551 -15.553 1.00 93.69 165 HIS A O 1
ATOM 1337 N N . GLU A 1 166 ? 6.897 -10.680 -16.163 1.00 91.94 166 GLU A N 1
ATOM 1338 C CA . GLU A 1 166 ? 7.413 -11.252 -14.927 1.00 91.94 166 GLU A CA 1
ATOM 1339 C C . GLU A 1 166 ? 8.874 -11.614 -15.148 1.00 91.94 166 GLU A C 1
ATOM 1341 O O . GLU A 1 166 ? 9.221 -12.261 -16.140 1.00 91.94 166 GLU A O 1
ATOM 1346 N N . PHE A 1 167 ? 9.730 -11.149 -14.246 1.00 89.56 167 PHE A N 1
ATOM 1347 C CA . PHE A 1 167 ? 11.155 -11.404 -14.257 1.00 89.56 167 PHE A CA 1
ATOM 1348 C C . PHE A 1 167 ? 11.567 -12.102 -12.964 1.00 89.56 167 PHE A C 1
ATOM 1350 O O . PHE A 1 167 ? 11.535 -11.511 -11.880 1.00 89.56 167 PHE A O 1
ATOM 1357 N N . LEU A 1 168 ? 11.987 -13.358 -13.106 1.00 83.56 168 LEU A N 1
ATOM 1358 C CA . LEU A 1 168 ? 12.524 -14.156 -12.015 1.00 83.56 168 LEU A CA 1
ATOM 1359 C C . LEU A 1 168 ? 14.032 -13.948 -11.920 1.00 83.56 168 LEU A C 1
ATOM 1361 O O . LEU A 1 168 ? 14.788 -14.337 -12.815 1.00 83.56 168 LEU A O 1
ATOM 1365 N N . THR A 1 169 ? 14.481 -13.339 -10.828 1.00 77.25 169 THR A N 1
ATOM 1366 C CA . THR A 1 169 ? 15.882 -12.908 -10.698 1.00 77.25 169 THR A CA 1
ATOM 1367 C C . THR A 1 169 ? 16.862 -14.064 -10.575 1.00 77.25 169 THR A C 1
ATOM 1369 O O . THR A 1 169 ? 17.989 -13.960 -11.056 1.00 77.25 169 THR A O 1
ATOM 1372 N N . LYS A 1 170 ? 16.467 -15.163 -9.926 1.00 76.56 170 LYS A N 1
ATOM 1373 C CA . LYS A 1 170 ? 17.359 -16.307 -9.687 1.00 76.56 170 LYS A CA 1
ATOM 1374 C C . LYS A 1 170 ? 17.528 -17.168 -10.928 1.00 76.56 170 LYS A C 1
ATOM 1376 O O . LYS A 1 170 ? 18.613 -17.685 -11.178 1.00 76.56 170 LYS A O 1
ATOM 1381 N N . GLU A 1 171 ? 16.450 -17.335 -11.678 1.00 73.12 171 GLU A N 1
ATOM 1382 C CA . GLU A 1 171 ? 16.397 -18.151 -12.881 1.00 73.12 171 GLU A CA 1
ATOM 1383 C C . GLU A 1 171 ? 16.782 -17.348 -14.132 1.00 73.12 171 GLU A C 1
ATOM 1385 O O . GLU A 1 171 ? 17.029 -17.943 -15.181 1.00 73.12 171 GLU A O 1
ATOM 1390 N N . SER A 1 172 ? 16.856 -16.015 -14.029 1.00 79.62 172 SER A N 1
ATOM 1391 C CA . SER A 1 172 ? 17.040 -15.094 -15.158 1.00 79.62 172 SER A CA 1
ATOM 1392 C C . SER A 1 172 ? 16.007 -15.336 -16.265 1.00 79.62 172 SER A C 1
ATOM 1394 O O . SER A 1 172 ? 16.321 -15.269 -17.455 1.00 79.62 172 SER A O 1
ATOM 1396 N N . LEU A 1 173 ? 14.774 -15.664 -15.867 1.00 74.12 173 LEU A N 1
ATOM 1397 C CA . LEU A 1 173 ? 13.667 -15.955 -16.775 1.00 74.12 173 LEU A CA 1
ATOM 1398 C C . LEU A 1 173 ? 12.735 -14.754 -16.885 1.00 74.12 173 LEU A C 1
ATOM 1400 O O . LEU A 1 173 ? 12.463 -14.076 -15.898 1.00 74.12 173 LEU A O 1
ATOM 1404 N N . ARG A 1 174 ? 12.229 -14.535 -18.102 1.00 84.88 174 ARG A N 1
ATOM 1405 C CA . ARG A 1 174 ? 11.252 -13.500 -18.438 1.00 84.88 174 ARG A CA 1
ATOM 1406 C C . ARG A 1 174 ? 10.138 -14.095 -19.285 1.00 84.88 174 ARG A C 1
ATOM 1408 O O . ARG A 1 174 ? 10.419 -14.821 -20.239 1.00 84.88 174 ARG A O 1
ATOM 1415 N N . TRP A 1 175 ? 8.902 -13.703 -19.012 1.00 89.25 175 TRP A N 1
ATOM 1416 C CA . TRP A 1 175 ? 7.782 -13.875 -19.938 1.00 89.25 175 TRP A CA 1
ATOM 1417 C C . TRP A 1 175 ? 6.826 -12.691 -19.854 1.00 89.25 175 TRP A C 1
ATOM 1419 O O . TRP A 1 175 ? 6.797 -11.959 -18.870 1.00 89.25 175 TRP A O 1
ATOM 1429 N N . GLU A 1 176 ? 6.077 -12.462 -20.927 1.00 92.19 176 GLU A N 1
ATOM 1430 C CA . GLU A 1 176 ? 4.994 -11.480 -20.949 1.00 92.19 176 GLU A CA 1
ATOM 1431 C C . GLU A 1 176 ? 3.809 -11.963 -20.114 1.00 92.19 176 GLU A C 1
ATOM 1433 O O . GLU A 1 176 ? 3.383 -13.112 -20.226 1.00 92.19 176 GLU A O 1
ATOM 1438 N N . VAL A 1 177 ? 3.293 -11.066 -19.280 1.00 93.12 177 VAL A N 1
ATOM 1439 C CA . VAL A 1 177 ? 2.100 -11.273 -18.452 1.00 93.12 177 VAL A CA 1
ATOM 1440 C C . VAL A 1 177 ? 0.917 -10.496 -19.020 1.00 93.12 177 VAL A C 1
ATOM 1442 O O . VAL A 1 177 ? -0.219 -10.960 -18.935 1.00 93.12 177 VAL A O 1
ATOM 1445 N N . ALA A 1 178 ? 1.167 -9.320 -19.602 1.00 94.12 178 ALA A N 1
ATOM 1446 C CA . ALA A 1 178 ? 0.142 -8.492 -20.223 1.00 94.12 178 ALA A CA 1
ATOM 1447 C C . ALA A 1 178 ? 0.754 -7.508 -21.237 1.00 94.12 178 ALA A C 1
ATOM 1449 O O . ALA A 1 178 ? 1.903 -7.101 -21.070 1.00 94.12 178 ALA A O 1
ATOM 1450 N N . PRO A 1 179 ? -0.027 -7.051 -22.230 1.00 92.94 179 PRO A N 1
ATOM 1451 C CA . PRO A 1 179 ? 0.452 -6.128 -23.259 1.00 92.94 179 PRO A CA 1
ATOM 1452 C C . PRO A 1 179 ? 0.594 -4.675 -22.781 1.00 92.94 179 PRO A C 1
ATOM 1454 O O . PRO A 1 179 ? 1.168 -3.868 -23.498 1.00 92.94 179 PRO A O 1
ATOM 1457 N N . ASN A 1 180 ? 0.023 -4.309 -21.625 1.00 92.88 180 ASN A N 1
ATOM 1458 C CA . ASN A 1 180 ? 0.149 -2.981 -21.012 1.00 92.88 180 ASN A CA 1
ATOM 1459 C C . ASN A 1 180 ? -0.344 -2.967 -19.553 1.00 92.88 180 ASN A C 1
ATOM 1461 O O . ASN A 1 180 ? -0.949 -3.937 -19.082 1.00 92.88 180 ASN A O 1
ATOM 1465 N N . ILE A 1 181 ? -0.087 -1.862 -18.838 1.00 94.88 181 ILE A N 1
ATOM 1466 C CA . ILE A 1 181 ? -0.473 -1.664 -17.427 1.00 94.88 181 ILE A CA 1
ATOM 1467 C C . ILE A 1 181 ? -1.990 -1.777 -17.258 1.00 94.88 181 ILE A C 1
ATOM 1469 O O . ILE A 1 181 ? -2.449 -2.438 -16.327 1.00 94.88 181 ILE A O 1
ATOM 1473 N N . GLN A 1 182 ? -2.768 -1.166 -18.153 1.00 93.69 182 GLN A N 1
ATOM 1474 C CA . GLN A 1 182 ? -4.228 -1.214 -18.089 1.00 93.69 182 GLN A CA 1
ATOM 1475 C C . GLN A 1 182 ? -4.742 -2.657 -18.136 1.00 93.69 182 GLN A C 1
ATOM 1477 O O . GLN A 1 182 ? -5.377 -3.106 -17.185 1.00 93.69 182 GLN A O 1
ATOM 1482 N N . THR A 1 183 ? -4.377 -3.415 -19.172 1.00 93.88 183 THR A N 1
ATOM 1483 C CA . THR A 1 183 ? -4.792 -4.818 -19.356 1.00 93.88 183 THR A CA 1
ATOM 1484 C C . THR A 1 183 ? -4.359 -5.686 -18.173 1.00 93.88 183 THR A C 1
ATOM 1486 O O . THR A 1 183 ? -5.102 -6.561 -17.724 1.00 93.88 183 THR A O 1
ATOM 1489 N N . PHE A 1 184 ? -3.162 -5.433 -17.634 1.00 96.50 184 PHE A N 1
ATOM 1490 C CA . PHE A 1 184 ? -2.667 -6.123 -16.448 1.00 96.50 184 PHE A CA 1
ATOM 1491 C C . PHE A 1 184 ? -3.567 -5.883 -15.226 1.00 96.50 184 PHE A C 1
ATOM 1493 O O . PHE A 1 184 ? -4.056 -6.834 -14.612 1.00 96.50 184 PHE A O 1
ATOM 1500 N N . LEU A 1 185 ? -3.812 -4.615 -14.881 1.00 96.56 185 LEU A N 1
ATOM 1501 C CA . LEU A 1 185 ? -4.606 -4.245 -13.709 1.00 96.56 185 LEU A CA 1
ATOM 1502 C C . LEU A 1 185 ? -6.071 -4.658 -13.862 1.00 96.56 185 LEU A C 1
ATOM 1504 O O . LEU A 1 185 ? -6.666 -5.140 -12.900 1.00 96.56 185 LEU A O 1
ATOM 1508 N N . GLU A 1 186 ? -6.636 -4.525 -15.060 1.00 95.12 186 GLU A N 1
ATOM 1509 C CA . GLU A 1 186 ? -7.974 -5.011 -15.402 1.00 95.12 186 GLU A CA 1
ATOM 1510 C C . GLU A 1 186 ? -8.108 -6.513 -15.163 1.00 95.12 186 GLU A C 1
ATOM 1512 O O . GLU A 1 186 ? -9.058 -6.965 -14.521 1.00 95.12 186 GLU A O 1
ATOM 1517 N N . GLY A 1 187 ? -7.134 -7.300 -15.632 1.00 93.12 187 GLY A N 1
ATOM 1518 C CA . GLY A 1 187 ? -7.112 -8.744 -15.432 1.00 93.12 187 GLY A CA 1
ATOM 1519 C C . GLY A 1 187 ? -7.154 -9.119 -13.951 1.00 93.12 187 GLY A C 1
ATOM 1520 O O . GLY A 1 187 ? -7.939 -9.981 -13.551 1.00 93.12 187 GLY A O 1
ATOM 1521 N N . ILE A 1 188 ? -6.365 -8.439 -13.116 1.00 95.06 188 ILE A N 1
ATOM 1522 C CA . ILE A 1 188 ? -6.370 -8.658 -11.665 1.00 95.06 188 ILE A CA 1
ATOM 1523 C C . ILE A 1 188 ? -7.684 -8.192 -11.028 1.00 95.06 188 ILE A C 1
ATOM 1525 O O . ILE A 1 188 ? -8.264 -8.919 -10.220 1.00 95.06 188 ILE A O 1
ATOM 1529 N N . ALA A 1 189 ? -8.173 -7.004 -11.383 1.00 92.44 189 ALA A N 1
ATOM 1530 C CA . ALA A 1 189 ? -9.411 -6.451 -10.845 1.00 92.44 189 ALA A CA 1
ATOM 1531 C C . ALA A 1 189 ? -10.617 -7.355 -11.146 1.00 92.44 189 ALA A C 1
ATOM 1533 O O . ALA A 1 189 ? -11.432 -7.611 -10.259 1.00 92.44 189 ALA A O 1
ATOM 1534 N N . ASN A 1 190 ? -10.690 -7.900 -12.362 1.00 88.25 190 ASN A N 1
ATOM 1535 C CA . ASN A 1 190 ? -11.714 -8.864 -12.757 1.00 88.25 190 ASN A CA 1
ATOM 1536 C C . ASN A 1 190 ? -11.583 -10.177 -11.978 1.00 88.25 190 ASN A C 1
ATOM 1538 O O . ASN A 1 190 ? -12.570 -10.667 -11.440 1.00 88.25 190 ASN A O 1
ATOM 1542 N N . LYS A 1 191 ? -10.368 -10.717 -11.815 1.00 90.50 191 LYS A N 1
ATOM 1543 C CA . LYS A 1 191 ? -10.150 -11.921 -10.991 1.00 90.50 191 LYS A CA 1
ATOM 1544 C C . LYS A 1 191 ? -10.560 -11.718 -9.529 1.00 90.50 191 LYS A C 1
ATOM 1546 O O . LYS A 1 191 ? -11.126 -12.629 -8.936 1.00 90.50 191 LYS A O 1
ATOM 1551 N N . LEU A 1 192 ? -10.313 -10.541 -8.954 1.00 87.31 192 LEU A N 1
ATOM 1552 C CA . LEU A 1 192 ? -10.786 -10.191 -7.611 1.00 87.31 192 LEU A CA 1
ATOM 1553 C C . LEU A 1 192 ? -12.320 -10.135 -7.550 1.00 87.31 192 LEU A C 1
ATOM 1555 O O . LEU A 1 192 ? -12.916 -10.744 -6.666 1.00 87.31 192 LEU A O 1
ATOM 1559 N N . ARG A 1 193 ? -12.965 -9.462 -8.515 1.00 85.44 193 ARG A N 1
ATOM 1560 C CA . ARG A 1 193 ? -14.436 -9.364 -8.604 1.00 85.44 193 ARG A CA 1
ATOM 1561 C C . ARG A 1 193 ? -15.111 -10.727 -8.767 1.00 85.44 193 ARG A C 1
ATOM 1563 O O . ARG A 1 193 ? -16.134 -10.970 -8.137 1.00 85.44 193 ARG A O 1
ATOM 1570 N N . ASP A 1 194 ? -14.510 -11.611 -9.556 1.00 83.75 194 ASP A N 1
ATOM 1571 C CA . ASP A 1 194 ? -15.028 -12.953 -9.828 1.00 83.75 194 ASP A CA 1
ATOM 1572 C C . ASP A 1 194 ? -14.689 -13.967 -8.719 1.00 83.75 194 ASP A C 1
ATOM 1574 O O . ASP A 1 194 ? -14.991 -15.152 -8.855 1.00 83.75 194 ASP A O 1
ATOM 1578 N N . GLY A 1 195 ? -14.011 -13.546 -7.642 1.00 81.50 195 GLY A N 1
ATOM 1579 C CA . GLY A 1 195 ? -13.592 -14.440 -6.557 1.00 81.50 195 GLY A CA 1
ATOM 1580 C C . GLY A 1 195 ? -12.512 -15.452 -6.959 1.00 81.50 195 GLY A C 1
ATOM 1581 O O . GLY A 1 195 ? -12.325 -16.458 -6.280 1.00 81.50 195 GLY A O 1
ATOM 1582 N N . ARG A 1 196 ? -11.787 -15.198 -8.056 1.00 85.06 196 ARG A N 1
ATOM 1583 C CA . ARG A 1 196 ? -10.664 -16.023 -8.534 1.00 85.06 196 ARG A CA 1
ATOM 1584 C C . ARG A 1 196 ? -9.351 -15.723 -7.817 1.00 85.06 196 ARG A C 1
ATOM 1586 O O . ARG A 1 196 ? -8.405 -16.487 -7.960 1.00 85.06 196 ARG A O 1
ATOM 1593 N N . ILE A 1 197 ? -9.286 -14.637 -7.049 1.00 88.88 197 ILE A N 1
ATOM 1594 C CA . ILE A 1 197 ? -8.193 -14.356 -6.114 1.00 88.88 197 ILE A CA 1
ATOM 1595 C C . ILE A 1 197 ? -8.754 -14.374 -4.695 1.00 88.88 197 ILE A C 1
ATOM 1597 O O . ILE A 1 197 ? -9.664 -13.610 -4.372 1.00 88.88 197 ILE A O 1
ATOM 1601 N N . LEU A 1 198 ? -8.190 -15.235 -3.851 1.00 84.44 198 LEU A N 1
ATOM 1602 C CA . LEU A 1 198 ? -8.643 -15.490 -2.484 1.00 84.44 198 LEU A CA 1
ATOM 1603 C C . LEU A 1 198 ? -7.464 -15.456 -1.509 1.00 84.44 198 LEU A C 1
ATOM 1605 O O . LEU A 1 198 ? -6.307 -15.433 -1.921 1.00 84.44 198 LEU A O 1
ATOM 1609 N N . LEU A 1 199 ? -7.756 -15.457 -0.208 1.00 81.94 199 LEU A N 1
ATOM 1610 C CA . LEU A 1 199 ? -6.749 -15.752 0.809 1.00 81.94 199 LEU A CA 1
ATOM 1611 C C . LEU A 1 199 ? -6.678 -17.262 1.021 1.00 81.94 199 LEU A C 1
ATOM 1613 O O . LEU A 1 199 ? -7.700 -17.898 1.277 1.00 81.94 199 LEU A O 1
ATOM 1617 N N . ASN A 1 200 ? -5.477 -17.823 0.945 1.00 79.50 200 ASN A N 1
ATOM 1618 C CA . ASN A 1 200 ? -5.251 -19.207 1.331 1.00 79.50 200 ASN A CA 1
ATOM 1619 C C . ASN A 1 200 ? -5.128 -19.363 2.854 1.00 79.50 200 ASN A C 1
ATOM 1621 O O . ASN A 1 200 ? -5.125 -18.385 3.605 1.00 79.50 200 ASN A O 1
ATOM 1625 N N . GLU A 1 201 ? -4.984 -20.608 3.309 1.00 73.62 201 GLU A N 1
ATOM 1626 C CA . GLU A 1 201 ? -4.830 -20.978 4.726 1.00 73.62 201 GLU A CA 1
ATOM 1627 C C . GLU A 1 201 ? -3.686 -20.234 5.441 1.00 73.62 201 GLU A C 1
ATOM 1629 O O . GLU A 1 201 ? -3.743 -19.986 6.642 1.00 73.62 201 GLU A O 1
ATOM 1634 N N . ASN A 1 202 ? -2.671 -19.791 4.692 1.00 74.62 202 ASN A N 1
ATOM 1635 C CA . ASN A 1 202 ? -1.517 -19.058 5.212 1.00 74.62 202 ASN A CA 1
ATOM 1636 C C . ASN A 1 202 ? -1.708 -17.528 5.213 1.00 74.62 202 ASN A C 1
ATOM 1638 O O . ASN A 1 202 ? -0.763 -16.786 5.526 1.00 74.62 202 ASN A O 1
ATOM 1642 N N . GLY A 1 203 ? -2.903 -17.048 4.850 1.00 75.94 203 GLY A N 1
ATOM 1643 C CA . GLY A 1 203 ? -3.247 -15.630 4.743 1.00 75.94 203 GLY A CA 1
ATOM 1644 C C . GLY A 1 203 ? -2.605 -14.930 3.542 1.00 75.94 203 GLY A C 1
ATOM 1645 O O . GLY A 1 203 ? -2.402 -13.714 3.574 1.00 75.94 203 GLY A O 1
ATOM 1646 N N . LEU A 1 204 ? -2.235 -15.686 2.505 1.00 81.50 204 LEU A N 1
ATOM 1647 C CA . LEU A 1 204 ? -1.633 -15.161 1.281 1.00 81.50 204 LEU A CA 1
ATOM 1648 C C . LEU A 1 204 ? -2.677 -15.035 0.179 1.00 81.50 204 LEU A C 1
ATOM 1650 O O . LEU A 1 204 ? -3.527 -15.909 0.046 1.00 81.50 204 LEU A O 1
ATOM 1654 N N . LEU A 1 205 ? -2.577 -13.976 -0.630 1.00 85.00 205 LEU A N 1
ATOM 1655 C CA . LEU A 1 205 ? -3.364 -13.882 -1.858 1.00 85.00 205 LEU A CA 1
ATOM 1656 C C . LEU A 1 205 ? -2.896 -14.950 -2.843 1.00 85.00 205 LEU A C 1
ATOM 1658 O O . LEU A 1 205 ? -1.708 -15.013 -3.164 1.00 85.00 205 LEU A O 1
ATOM 1662 N N . GLU A 1 206 ? -3.840 -15.738 -3.333 1.00 87.19 206 GLU A N 1
ATOM 1663 C CA . GLU A 1 206 ? -3.617 -16.820 -4.278 1.00 87.19 206 GLU A CA 1
ATOM 1664 C C . GLU A 1 206 ? -4.687 -16.774 -5.367 1.00 87.19 206 GLU A C 1
ATOM 1666 O O . GLU A 1 206 ? -5.865 -16.540 -5.089 1.00 87.19 206 GLU A O 1
ATOM 1671 N N . GLU A 1 207 ? -4.260 -16.963 -6.614 1.00 86.38 207 GLU A N 1
ATOM 1672 C CA . GLU A 1 207 ? -5.170 -17.140 -7.738 1.00 86.38 207 GLU A CA 1
ATOM 1673 C C . GLU A 1 207 ? -5.550 -18.616 -7.855 1.00 86.38 207 GLU A C 1
ATOM 1675 O O . GLU A 1 207 ? -4.681 -19.483 -7.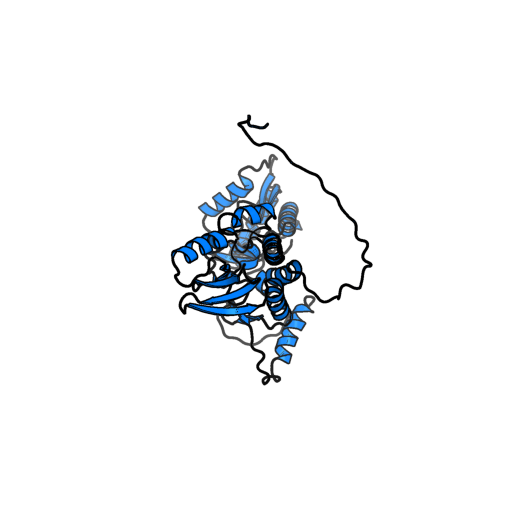913 1.00 86.38 207 GLU A O 1
ATOM 1680 N N . ILE A 1 208 ? -6.847 -18.904 -7.918 1.00 79.88 208 ILE A N 1
ATOM 1681 C CA . ILE A 1 208 ? -7.343 -20.259 -8.148 1.00 79.88 208 ILE A CA 1
ATOM 1682 C C . ILE A 1 208 ? -7.493 -20.517 -9.651 1.00 79.88 208 ILE A C 1
ATOM 1684 O O . ILE A 1 208 ? -8.209 -19.803 -10.356 1.00 79.88 208 ILE A O 1
ATOM 1688 N N . SER A 1 209 ? -6.832 -21.568 -10.147 1.00 61.88 209 SER A N 1
ATOM 1689 C CA . SER A 1 209 ? -7.048 -22.048 -11.514 1.00 61.88 209 SER A CA 1
ATOM 1690 C C . SER A 1 209 ? -8.424 -22.701 -11.603 1.00 61.88 209 SER A C 1
ATOM 1692 O O . SER A 1 209 ? -8.713 -23.670 -10.898 1.00 61.88 209 SER A O 1
ATOM 1694 N N . MET A 1 210 ? -9.286 -22.176 -12.472 1.00 52.50 210 MET A N 1
ATOM 1695 C CA . MET A 1 210 ? -10.516 -22.862 -12.860 1.00 52.50 210 MET A CA 1
ATOM 1696 C C . MET A 1 210 ? -10.164 -23.977 -13.846 1.00 52.50 210 MET A C 1
ATOM 1698 O O . MET A 1 210 ? -10.381 -23.857 -15.051 1.00 52.50 210 MET A O 1
ATOM 1702 N N . ASP A 1 211 ? -9.617 -25.075 -13.340 1.00 45.06 211 ASP A N 1
ATOM 1703 C CA . ASP A 1 211 ? -9.527 -26.297 -14.126 1.00 45.06 211 ASP A CA 1
ATOM 1704 C C . ASP A 1 211 ? -10.962 -26.812 -14.312 1.00 45.06 211 ASP A C 1
ATOM 1706 O O . ASP A 1 211 ? -11.693 -27.045 -13.347 1.00 45.06 211 ASP A O 1
ATOM 1710 N N . ALA A 1 212 ? -11.394 -26.935 -15.567 1.00 38.28 212 ALA A N 1
ATOM 1711 C CA . ALA A 1 212 ? -12.759 -27.249 -15.982 1.00 38.28 212 ALA A CA 1
ATOM 1712 C C . ALA A 1 212 ? -13.206 -28.691 -15.645 1.00 38.28 212 ALA A C 1
ATOM 1714 O O . ALA A 1 212 ? -13.588 -29.443 -16.544 1.00 38.28 212 ALA A O 1
ATOM 1715 N N . GLN A 1 213 ? -13.156 -29.104 -14.372 1.00 36.12 213 GLN A N 1
ATOM 1716 C CA . GLN A 1 213 ? -13.619 -30.430 -13.944 1.00 36.12 213 GLN A CA 1
ATOM 1717 C C . GLN A 1 213 ? -14.064 -30.594 -12.479 1.00 36.12 213 GLN A C 1
ATOM 1719 O O . GLN A 1 213 ? -14.373 -31.712 -12.077 1.00 36.12 213 GLN A O 1
ATOM 1724 N N . THR A 1 214 ? -14.215 -29.531 -11.690 1.00 40.62 214 THR A N 1
ATOM 1725 C CA . THR A 1 214 ? -14.791 -29.627 -10.330 1.00 40.62 214 THR A CA 1
ATOM 1726 C C . THR A 1 214 ? -15.972 -28.676 -10.151 1.00 40.62 214 THR A C 1
ATOM 1728 O O . THR A 1 214 ? -15.985 -27.791 -9.303 1.00 40.62 214 THR A O 1
ATOM 1731 N N . HIS A 1 215 ? -17.016 -28.894 -10.956 1.00 41.47 215 HIS A N 1
ATOM 1732 C CA . HIS A 1 215 ? -18.299 -28.194 -10.822 1.00 41.47 215 HIS A CA 1
ATOM 1733 C C . HIS A 1 215 ? -19.109 -28.599 -9.575 1.00 41.47 215 HIS A C 1
ATOM 1735 O O . HIS A 1 215 ? -20.104 -27.955 -9.277 1.00 41.47 215 HIS A O 1
ATOM 1741 N N . GLU A 1 216 ? -18.701 -29.619 -8.814 1.00 40.34 216 GLU A N 1
ATOM 1742 C CA . GLU A 1 216 ? -19.552 -30.208 -7.764 1.00 40.34 216 GLU A CA 1
ATOM 1743 C C . GLU A 1 216 ? -19.295 -29.678 -6.337 1.00 40.34 216 GLU A C 1
ATOM 1745 O O . GLU A 1 216 ? -19.789 -30.241 -5.369 1.00 40.34 216 GLU A O 1
ATOM 1750 N N . GLY A 1 217 ? -18.541 -28.585 -6.172 1.00 44.31 217 GLY A N 1
ATOM 1751 C CA . GLY A 1 217 ? -18.327 -27.981 -4.842 1.00 44.31 217 GLY A CA 1
ATOM 1752 C C . GLY A 1 217 ? -17.950 -26.498 -4.820 1.00 44.31 217 GLY A C 1
ATOM 1753 O O . GLY A 1 217 ? -17.666 -25.957 -3.752 1.00 44.31 217 GLY A O 1
ATOM 1754 N N . LEU A 1 218 ? -17.910 -25.839 -5.985 1.00 42.31 218 LEU A N 1
ATOM 1755 C CA . LEU A 1 218 ? -17.611 -24.407 -6.096 1.00 42.31 218 LEU A CA 1
ATOM 1756 C C . LEU A 1 218 ? -18.868 -23.535 -6.090 1.00 42.31 218 LEU A C 1
ATOM 1758 O O . LEU A 1 218 ? -18.785 -22.393 -5.645 1.00 42.31 218 LEU A O 1
ATOM 1762 N N . GLU A 1 219 ? -20.013 -24.061 -6.542 1.00 47.66 219 GLU A N 1
ATOM 1763 C CA . GLU A 1 219 ? -21.276 -23.315 -6.499 1.00 47.66 219 GLU A CA 1
ATOM 1764 C C . GLU A 1 219 ? -21.616 -22.915 -5.064 1.00 47.66 219 GLU A C 1
ATOM 1766 O O . GLU A 1 219 ? -21.927 -21.753 -4.851 1.00 47.66 219 GLU A O 1
ATOM 1771 N N . ASP A 1 220 ? -21.402 -23.794 -4.080 1.00 44.31 220 ASP A N 1
ATOM 1772 C CA . ASP A 1 220 ? -21.648 -23.488 -2.665 1.00 44.31 220 ASP A CA 1
ATOM 1773 C C . ASP A 1 220 ? -20.665 -22.456 -2.087 1.00 44.31 220 ASP A C 1
ATOM 1775 O O . ASP A 1 220 ? -21.063 -21.595 -1.310 1.00 44.31 220 ASP A O 1
ATOM 1779 N N . LYS A 1 221 ? -19.389 -22.462 -2.502 1.00 47.12 221 LYS A N 1
ATOM 1780 C CA . LYS A 1 221 ? -18.382 -21.498 -2.005 1.00 47.12 221 LYS A CA 1
ATOM 1781 C C . LYS A 1 221 ? -18.527 -20.110 -2.629 1.00 47.1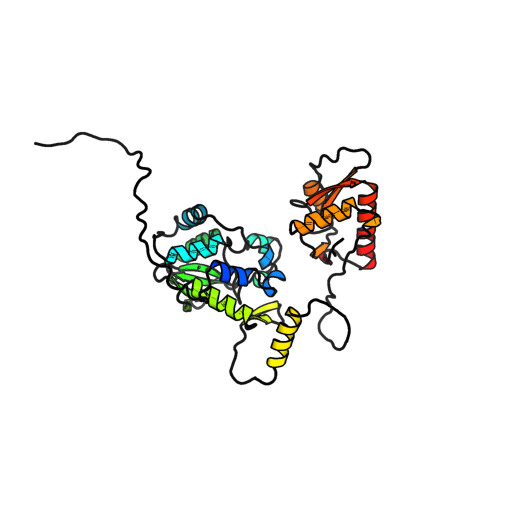2 221 LYS A C 1
ATOM 1783 O O . LYS A 1 221 ? -18.291 -19.104 -1.961 1.00 47.12 221 LYS A O 1
ATOM 1788 N N . ILE A 1 222 ? -18.912 -20.054 -3.904 1.00 48.03 222 ILE A N 1
ATOM 1789 C CA . ILE A 1 222 ? -19.224 -18.803 -4.603 1.00 48.03 222 ILE A CA 1
ATOM 1790 C C . ILE A 1 222 ? -20.570 -18.259 -4.112 1.00 48.03 222 ILE A C 1
ATOM 1792 O O . ILE A 1 222 ? -20.678 -17.050 -3.898 1.00 48.03 222 ILE A O 1
ATOM 1796 N N . LEU A 1 223 ? -21.565 -19.124 -3.855 1.00 45.38 223 LEU A N 1
ATOM 1797 C CA . LEU A 1 223 ? -22.800 -18.718 -3.183 1.00 45.38 223 LEU A CA 1
ATOM 1798 C C . LEU A 1 223 ? -22.496 -18.161 -1.798 1.00 45.38 223 LEU A C 1
ATOM 1800 O O . LEU A 1 223 ? -22.983 -17.080 -1.509 1.00 45.38 223 LEU A O 1
ATOM 1804 N N . ASP A 1 224 ? -21.668 -18.812 -0.981 1.00 47.81 224 ASP A N 1
ATOM 1805 C CA . ASP A 1 224 ? -21.333 -18.321 0.361 1.00 47.81 224 ASP A CA 1
ATOM 1806 C C . ASP A 1 224 ? -20.625 -16.958 0.322 1.00 47.81 224 ASP A C 1
ATOM 1808 O O . ASP A 1 224 ? -20.982 -16.057 1.083 1.00 47.81 224 ASP A O 1
ATOM 1812 N N . ALA A 1 225 ? -19.679 -16.750 -0.601 1.00 47.28 225 ALA A N 1
ATOM 1813 C CA . ALA A 1 225 ? -18.987 -15.468 -0.758 1.00 47.28 225 ALA A CA 1
ATOM 1814 C C . ALA A 1 225 ? -19.921 -14.344 -1.256 1.00 47.28 225 ALA A C 1
ATOM 1816 O O . ALA A 1 225 ? -19.872 -13.218 -0.750 1.00 47.28 225 ALA A O 1
ATOM 1817 N N . LEU A 1 226 ? -20.821 -14.645 -2.199 1.00 45.03 226 LEU A N 1
ATOM 1818 C CA . LEU A 1 226 ? -21.836 -13.699 -2.675 1.00 45.03 226 LEU A CA 1
ATOM 1819 C C . LEU A 1 226 ? -22.914 -13.436 -1.610 1.00 45.03 226 LEU A C 1
ATOM 1821 O O . LEU A 1 226 ? -23.334 -12.291 -1.433 1.00 45.03 226 LEU A O 1
ATOM 1825 N N . TYR A 1 227 ? -23.307 -14.451 -0.841 1.00 39.69 227 TYR A N 1
ATOM 1826 C CA . TYR A 1 227 ? -24.297 -14.368 0.235 1.00 39.69 227 TYR A CA 1
ATOM 1827 C C . TYR A 1 227 ? -23.765 -13.579 1.442 1.00 39.69 227 TYR A C 1
ATOM 1829 O O . TYR A 1 227 ? -24.502 -12.782 2.026 1.00 39.69 227 TYR A O 1
ATOM 1837 N N . LEU A 1 228 ? -22.468 -13.698 1.755 1.00 41.44 228 LEU A N 1
ATOM 1838 C CA . LEU A 1 228 ? -21.771 -12.879 2.757 1.00 41.44 228 LEU A CA 1
ATOM 1839 C C . LEU A 1 228 ? -21.695 -11.397 2.362 1.00 41.44 228 LEU A C 1
ATOM 1841 O O . LEU A 1 228 ? -21.761 -10.529 3.233 1.00 41.44 228 LEU A O 1
ATOM 1845 N N . SER A 1 229 ? -21.604 -11.091 1.064 1.00 44.06 229 SER A N 1
ATOM 1846 C CA . SER A 1 229 ? -21.606 -9.705 0.570 1.00 44.06 229 SER A CA 1
ATOM 1847 C C . SER A 1 229 ? -23.005 -9.069 0.530 1.00 44.06 229 SER A C 1
ATOM 1849 O O . SER A 1 229 ? -23.127 -7.847 0.623 1.00 44.06 229 SER A O 1
ATOM 1851 N N . ALA A 1 230 ? -24.061 -9.886 0.431 1.00 39.31 230 ALA A N 1
ATOM 1852 C CA . ALA A 1 230 ? -25.439 -9.426 0.258 1.00 39.31 230 ALA A CA 1
ATOM 1853 C C . ALA A 1 230 ? -26.237 -9.284 1.571 1.00 39.31 230 ALA A C 1
ATOM 1855 O O . ALA A 1 230 ? -27.212 -8.537 1.595 1.00 39.31 230 ALA A O 1
ATOM 1856 N N . ASN A 1 231 ? -25.834 -9.947 2.664 1.00 38.75 231 ASN A N 1
ATOM 1857 C CA . ASN A 1 231 ? -26.637 -10.042 3.896 1.00 38.75 231 ASN A CA 1
ATOM 1858 C C . ASN A 1 231 ? -25.959 -9.488 5.165 1.00 38.75 231 ASN A C 1
ATOM 1860 O O . ASN A 1 231 ? -26.144 -10.011 6.263 1.00 38.75 231 ASN A O 1
ATOM 1864 N N . THR A 1 232 ? -25.249 -8.360 5.075 1.00 38.34 232 THR A N 1
ATOM 1865 C CA . THR A 1 232 ? -24.812 -7.600 6.267 1.00 38.34 232 THR A CA 1
ATOM 1866 C C . THR A 1 232 ? -25.935 -6.797 6.938 1.00 38.34 232 THR A C 1
ATOM 1868 O O . THR A 1 232 ? -25.688 -5.724 7.483 1.00 38.34 232 THR A O 1
ATOM 1871 N N . GLU A 1 233 ? -27.160 -7.319 6.959 1.00 41.50 233 GLU A N 1
ATOM 1872 C CA . GLU A 1 233 ? -28.152 -6.979 7.974 1.00 41.50 233 GLU A CA 1
ATOM 1873 C C . GLU A 1 233 ? -28.862 -8.263 8.430 1.00 41.50 233 GLU A C 1
ATOM 1875 O O . GLU A 1 233 ? -29.687 -8.831 7.723 1.00 41.50 233 GLU A O 1
ATOM 1880 N N . ASN A 1 234 ? -28.579 -8.631 9.684 1.00 34.22 234 ASN A N 1
ATOM 1881 C CA . ASN A 1 234 ? -29.410 -9.405 10.609 1.00 34.22 234 ASN A CA 1
ATOM 1882 C C . ASN A 1 234 ? -29.091 -10.903 10.869 1.00 34.22 234 ASN A C 1
ATOM 1884 O O . ASN A 1 234 ? -29.292 -11.792 10.050 1.00 34.22 234 ASN A O 1
ATOM 1888 N N . THR A 1 235 ? -28.783 -11.126 12.155 1.00 32.25 235 THR A N 1
ATOM 1889 C CA . THR A 1 235 ? -28.969 -12.309 13.024 1.00 32.25 235 THR A CA 1
ATOM 1890 C C . THR A 1 235 ? -27.975 -13.484 13.056 1.00 32.25 235 THR A C 1
ATOM 1892 O O . THR A 1 235 ? -27.519 -14.010 12.053 1.00 32.25 235 THR A O 1
ATOM 1895 N N . LEU A 1 236 ? -27.672 -13.841 14.313 1.00 37.97 236 LEU A N 1
ATOM 1896 C CA . LEU A 1 236 ? -26.761 -14.842 14.872 1.00 37.97 236 LEU A CA 1
ATOM 1897 C C . LEU A 1 236 ? -27.296 -16.294 14.822 1.00 37.97 236 LEU A C 1
ATOM 1899 O O . LEU A 1 236 ? -28.504 -16.502 14.828 1.00 37.97 236 LEU A O 1
ATOM 1903 N N . GLU A 1 237 ? -26.343 -17.222 15.019 1.00 43.25 237 GLU A N 1
ATOM 1904 C CA . GLU A 1 237 ? -26.416 -18.578 15.620 1.00 43.25 237 GLU A CA 1
ATOM 1905 C C . GLU A 1 237 ? -26.758 -19.807 14.751 1.00 43.25 237 GLU A C 1
ATOM 1907 O O . GLU A 1 237 ? -27.911 -20.100 14.452 1.00 43.25 237 GLU A O 1
ATOM 1912 N N . SER A 1 238 ? -25.728 -20.614 14.453 1.00 36.78 238 SER A N 1
ATOM 1913 C CA . SER A 1 238 ? -25.577 -22.042 14.846 1.00 36.78 238 SER A CA 1
ATOM 1914 C C . SER A 1 238 ? -24.263 -22.586 14.236 1.00 36.78 238 SER A C 1
ATOM 1916 O O . SER A 1 238 ? -24.084 -22.552 13.029 1.00 36.78 238 SER A O 1
ATOM 1918 N N . GLU A 1 239 ? -23.174 -22.726 15.000 1.00 35.94 239 GLU A N 1
ATOM 1919 C CA . GLU A 1 239 ? -22.725 -23.910 15.772 1.00 35.94 239 GLU A CA 1
ATOM 1920 C C . GLU A 1 239 ? -22.188 -25.104 14.931 1.00 35.94 239 GLU A C 1
ATOM 1922 O O . GLU A 1 239 ? -22.937 -25.655 14.135 1.00 35.94 239 GLU A O 1
ATOM 1927 N N . ILE A 1 240 ? -20.936 -25.536 15.260 1.00 33.56 240 ILE A N 1
ATOM 1928 C CA . ILE A 1 240 ? -20.276 -26.881 15.106 1.00 33.56 240 ILE A CA 1
ATOM 1929 C C . ILE A 1 240 ? -19.456 -27.108 13.794 1.00 33.56 240 ILE A C 1
ATOM 1931 O O . ILE A 1 240 ? -20.042 -27.042 12.727 1.00 33.56 240 ILE A O 1
ATOM 1935 N N . LEU A 1 241 ? -18.136 -27.426 13.712 1.00 33.09 241 LEU A N 1
ATOM 1936 C CA . LEU A 1 241 ? -16.989 -27.809 14.597 1.00 33.09 241 LEU A CA 1
ATOM 1937 C C . LEU A 1 241 ? -15.645 -27.495 13.858 1.00 33.09 241 LEU A C 1
ATOM 1939 O O . LEU A 1 241 ? -15.566 -27.758 12.665 1.00 33.09 241 LEU A O 1
ATOM 1943 N N . MET A 1 242 ? -14.658 -26.777 14.431 1.00 31.45 242 MET A N 1
ATOM 1944 C CA . MET A 1 242 ? -13.451 -27.235 15.187 1.00 31.45 242 MET A CA 1
ATOM 1945 C C . MET A 1 242 ? -12.561 -28.245 14.419 1.00 31.45 242 MET A C 1
ATOM 1947 O O . MET A 1 242 ? -13.061 -29.289 14.030 1.00 31.45 242 MET A O 1
ATOM 1951 N N . GLU A 1 243 ? -11.263 -28.027 14.158 1.00 39.91 243 GLU A N 1
ATOM 1952 C CA . GLU A 1 243 ? -10.176 -27.557 15.040 1.00 39.91 243 GLU A CA 1
ATOM 1953 C C . GLU A 1 243 ? -9.054 -26.822 14.259 1.00 39.91 243 GLU A C 1
ATOM 1955 O O . GLU A 1 243 ? -8.455 -27.417 13.375 1.00 39.91 243 GLU A O 1
ATOM 1960 N N . GLU A 1 244 ? -8.712 -25.580 14.631 1.00 35.12 244 GLU A N 1
ATOM 1961 C CA . GLU A 1 244 ? -7.349 -25.004 14.563 1.00 35.12 244 GLU A CA 1
ATOM 1962 C C . GLU A 1 244 ? -7.279 -23.765 15.493 1.00 35.12 244 GLU A C 1
ATOM 1964 O O . GLU A 1 244 ? -8.306 -23.191 15.858 1.00 35.12 244 GLU A O 1
ATOM 1969 N N . GLU A 1 245 ? -6.092 -23.425 16.003 1.00 38.12 245 GLU A N 1
ATOM 1970 C CA . GLU A 1 245 ? -5.862 -22.632 17.226 1.00 38.12 245 GLU A CA 1
ATOM 1971 C C . GLU A 1 245 ? -6.645 -21.303 17.373 1.00 38.12 245 GLU A C 1
ATOM 1973 O O . GLU A 1 245 ? -6.573 -20.364 16.585 1.00 38.12 245 GLU A O 1
ATOM 1978 N N . ASN A 1 246 ? -7.345 -21.209 18.505 1.00 36.00 246 ASN A N 1
ATOM 1979 C CA . ASN A 1 246 ? -8.292 -20.171 18.902 1.00 36.00 246 ASN A CA 1
ATOM 1980 C C . ASN A 1 246 ? -7.618 -18.826 19.264 1.00 36.00 246 ASN A C 1
ATOM 1982 O O . ASN A 1 246 ? -7.427 -18.513 20.443 1.00 36.00 246 ASN A O 1
ATOM 1986 N N . VAL A 1 247 ? -7.310 -17.982 18.273 1.00 43.44 247 VAL A N 1
ATOM 1987 C CA . VAL A 1 247 ? -7.205 -16.527 18.495 1.00 43.44 247 VAL A CA 1
ATOM 1988 C C . VAL A 1 247 ? -8.605 -15.939 18.332 1.00 43.44 247 VAL A C 1
ATOM 1990 O O . VAL A 1 247 ? -8.966 -15.432 17.275 1.00 43.44 247 VAL A O 1
ATOM 1993 N N . GLY A 1 248 ? -9.425 -16.065 19.380 1.00 52.50 248 GLY A N 1
ATOM 1994 C CA . GLY A 1 248 ? -10.785 -15.527 19.389 1.00 52.50 248 GLY A CA 1
ATOM 1995 C C . GLY A 1 248 ? -10.822 -14.063 18.936 1.00 52.50 248 GLY A C 1
ATOM 1996 O O . GLY A 1 248 ? -9.899 -13.294 19.225 1.00 52.50 248 GLY A O 1
ATOM 1997 N N . ALA A 1 249 ? -11.888 -13.691 18.219 1.00 65.31 249 ALA A N 1
ATOM 1998 C CA . ALA A 1 249 ? -12.068 -12.350 17.670 1.00 65.31 249 ALA A CA 1
ATOM 1999 C C . ALA A 1 249 ? -11.706 -11.256 18.703 1.00 65.31 249 ALA A C 1
ATOM 2001 O O . ALA A 1 249 ? -12.081 -11.384 19.878 1.00 65.31 249 ALA A O 1
ATOM 2002 N N . PRO A 1 250 ? -10.988 -10.184 18.298 1.00 80.12 250 PRO A N 1
ATOM 2003 C CA . PRO A 1 250 ? -10.584 -9.112 19.200 1.00 80.12 250 PRO A CA 1
ATOM 2004 C C . PRO A 1 250 ? -11.774 -8.612 20.029 1.00 80.12 250 PRO A C 1
ATOM 2006 O O . PRO A 1 250 ? -12.784 -8.217 19.446 1.00 80.12 250 PRO A O 1
ATOM 2009 N N . PRO A 1 251 ? -11.694 -8.601 21.372 1.00 86.88 251 PRO A N 1
ATOM 2010 C CA . PRO A 1 251 ? -12.836 -8.219 22.189 1.00 86.88 251 PRO A CA 1
ATOM 2011 C C . PRO A 1 251 ? -13.298 -6.788 21.903 1.00 86.88 251 PRO A C 1
ATOM 2013 O O . PRO A 1 251 ? -12.484 -5.881 21.719 1.00 86.88 251 PRO A O 1
ATOM 2016 N N . ASP A 1 252 ? -14.610 -6.579 21.925 1.00 90.81 252 ASP A N 1
ATOM 2017 C CA . ASP A 1 252 ? -15.219 -5.285 21.630 1.00 90.81 252 ASP A CA 1
ATOM 2018 C C . ASP A 1 252 ? -15.282 -4.373 22.867 1.00 90.81 252 ASP A C 1
ATOM 2020 O O . ASP A 1 252 ? -15.808 -4.740 23.924 1.00 90.81 252 ASP A O 1
ATOM 2024 N N . LEU A 1 253 ? -14.769 -3.153 22.719 1.00 93.00 253 LEU A N 1
ATOM 2025 C CA . LEU A 1 253 ? -14.857 -2.064 23.681 1.00 93.00 253 LEU A CA 1
ATOM 2026 C C . LEU A 1 253 ? -16.037 -1.150 23.331 1.00 93.00 253 LEU A C 1
ATOM 2028 O O . LEU A 1 253 ? -16.108 -0.594 22.235 1.00 93.00 253 LEU A O 1
ATOM 2032 N N . TYR A 1 254 ? -16.908 -0.938 24.316 1.00 91.62 254 TYR A N 1
ATOM 2033 C CA . TYR A 1 254 ? -18.025 0.003 24.264 1.00 91.62 254 TYR A CA 1
ATOM 2034 C C . TYR A 1 254 ? -17.887 1.027 25.390 1.00 91.62 254 TYR A C 1
ATOM 2036 O O . TYR A 1 254 ? -17.623 0.650 26.536 1.00 91.62 254 TYR A O 1
ATOM 2044 N N . PHE A 1 255 ? -18.128 2.307 25.093 1.00 90.50 255 PHE A N 1
ATOM 2045 C CA . PHE A 1 255 ? -18.225 3.345 26.120 1.00 90.50 255 PHE A CA 1
ATOM 2046 C C . PHE A 1 255 ? -19.672 3.691 26.446 1.00 90.50 255 PHE A C 1
ATOM 2048 O O . PHE A 1 255 ? -20.539 3.773 25.581 1.00 90.50 255 PHE A O 1
ATOM 2055 N N . LYS A 1 256 ? -19.931 3.957 27.728 1.00 89.44 256 LYS A N 1
ATOM 2056 C CA . LYS A 1 256 ? -21.233 4.461 28.189 1.00 89.44 256 LYS A CA 1
ATOM 2057 C C . LYS A 1 256 ? -21.349 5.960 27.914 1.00 89.44 256 LYS A C 1
ATOM 2059 O O . LYS A 1 256 ? -21.099 6.768 28.812 1.00 89.44 256 LYS A O 1
ATOM 2064 N N . CYS A 1 257 ? -21.733 6.328 26.695 1.00 88.75 257 CYS A N 1
ATOM 2065 C CA . CYS A 1 257 ? -21.734 7.720 26.237 1.00 88.75 257 CYS A CA 1
ATOM 2066 C C . CYS A 1 257 ? 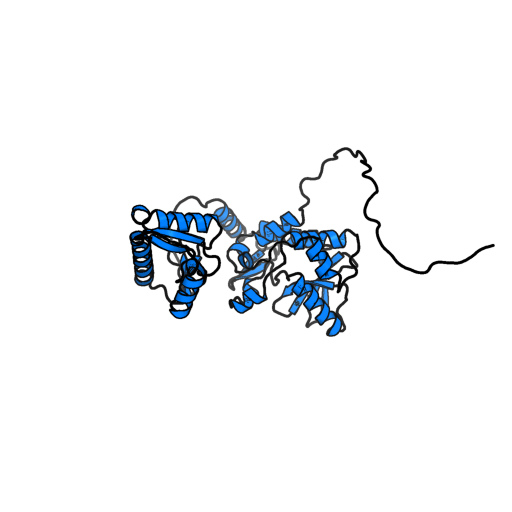-22.664 8.654 27.006 1.00 88.75 257 CYS A C 1
ATOM 2068 O O . CYS A 1 257 ? -22.364 9.839 27.102 1.00 88.75 257 CYS A O 1
ATOM 2070 N N . GLN A 1 258 ? -23.706 8.139 27.674 1.00 88.38 258 GLN A N 1
ATOM 2071 C CA . GLN A 1 258 ? -24.532 8.970 28.561 1.00 88.38 258 GLN A CA 1
ATOM 2072 C C . GLN A 1 258 ? -23.724 9.583 29.722 1.00 88.38 258 GLN A C 1
ATOM 2074 O O . GLN A 1 258 ? -24.140 10.581 30.300 1.00 88.38 258 GLN A O 1
ATOM 2079 N N . LYS A 1 259 ? -22.579 8.985 30.088 1.00 87.69 259 LYS A N 1
ATOM 2080 C CA . LYS A 1 259 ? -21.699 9.449 31.175 1.00 87.69 259 LYS A CA 1
ATOM 2081 C C . LYS A 1 259 ? -20.453 10.194 30.690 1.00 87.69 259 LYS A C 1
ATOM 2083 O O . LYS A 1 259 ? -19.720 10.711 31.528 1.00 87.69 259 LYS A O 1
ATOM 2088 N N . MET A 1 260 ? -20.175 10.176 29.387 1.00 94.38 260 MET A N 1
ATOM 2089 C CA . MET A 1 260 ? -18.984 10.789 28.786 1.00 94.38 260 MET A CA 1
ATOM 2090 C C . MET A 1 260 ? -19.266 11.318 27.364 1.00 94.38 260 MET A C 1
ATOM 2092 O O . MET A 1 260 ? -18.636 10.882 26.398 1.00 94.38 260 MET A O 1
ATOM 2096 N N . PRO A 1 261 ? -20.265 12.203 27.196 1.00 94.06 261 PRO A N 1
ATOM 2097 C CA . PRO A 1 261 ? -20.716 12.629 25.874 1.00 94.06 261 PRO A CA 1
ATOM 2098 C C . PRO A 1 261 ? -19.621 13.316 25.044 1.00 94.06 261 PRO A C 1
ATOM 2100 O O . PRO A 1 261 ? -19.540 13.067 23.843 1.00 94.06 261 PRO A O 1
ATOM 2103 N N . ASN A 1 262 ? -18.746 14.124 25.655 1.00 94.88 262 ASN A N 1
ATOM 2104 C CA . ASN A 1 262 ? -17.688 14.835 24.931 1.00 94.88 262 ASN A CA 1
ATOM 2105 C C . ASN A 1 262 ? -16.578 13.876 24.480 1.00 94.88 262 ASN A C 1
ATOM 2107 O O . ASN A 1 262 ? -16.092 13.970 23.356 1.00 94.88 262 ASN A O 1
ATOM 2111 N N . VAL A 1 263 ? -16.234 12.896 25.320 1.00 95.62 263 VAL A N 1
ATOM 2112 C CA . VAL A 1 263 ? -15.303 11.817 24.949 1.00 95.62 263 VAL A CA 1
ATOM 2113 C C . VAL A 1 263 ? -15.851 10.994 23.782 1.00 95.62 263 VAL A C 1
ATOM 2115 O O . VAL A 1 263 ? -15.158 10.755 22.795 1.00 95.62 263 VAL A O 1
ATOM 2118 N N . CYS A 1 264 ? -17.115 10.573 23.862 1.00 95.12 264 CYS A N 1
ATOM 2119 C CA . CYS A 1 264 ? -17.741 9.815 22.782 1.00 95.12 264 CYS A CA 1
ATOM 2120 C C . CYS A 1 264 ? -17.812 10.620 21.479 1.00 95.12 264 CYS A C 1
ATOM 2122 O O . CYS A 1 264 ? -17.573 10.065 20.406 1.00 95.12 264 CYS A O 1
ATOM 2124 N N . GLN A 1 265 ? -18.058 11.931 21.564 1.00 95.44 265 GLN A N 1
ATOM 2125 C CA . GLN A 1 265 ? -18.009 12.813 20.404 1.00 95.44 265 GLN A CA 1
ATOM 2126 C C . GLN A 1 265 ? -16.601 12.893 19.796 1.00 95.44 265 GLN A C 1
ATOM 2128 O O . GLN A 1 265 ? -16.479 12.849 18.573 1.00 95.44 265 GLN A O 1
ATOM 2133 N N . ASN A 1 266 ? -15.541 12.956 20.612 1.00 95.62 266 ASN A N 1
ATOM 2134 C CA . ASN A 1 266 ? -14.162 12.922 20.116 1.00 95.62 266 ASN A CA 1
ATOM 2135 C C . ASN A 1 266 ? -13.868 11.628 19.347 1.00 95.62 266 ASN A C 1
ATOM 2137 O O . ASN A 1 266 ? -13.397 11.676 18.213 1.00 95.62 266 ASN A O 1
ATOM 2141 N N . ILE A 1 267 ? -14.226 10.475 19.920 1.00 95.31 267 ILE A N 1
ATOM 2142 C CA . ILE A 1 267 ? -14.036 9.169 19.276 1.00 95.31 267 ILE A CA 1
ATOM 2143 C C . ILE A 1 267 ? -14.835 9.084 17.968 1.00 95.31 267 ILE A C 1
ATOM 2145 O O . ILE A 1 267 ? -14.303 8.642 16.950 1.00 95.31 267 ILE A O 1
ATOM 2149 N N . LYS A 1 268 ? -16.088 9.555 17.957 1.00 93.12 268 LYS A N 1
ATOM 2150 C CA . LYS A 1 268 ? -16.922 9.602 16.748 1.00 93.12 268 LYS A CA 1
ATOM 2151 C C . LYS A 1 268 ? -16.286 10.461 15.654 1.00 93.12 268 LYS A C 1
ATOM 2153 O O . LYS A 1 268 ? -16.176 9.999 14.521 1.00 93.12 268 LYS A O 1
ATOM 2158 N N . ASN A 1 269 ? -15.827 11.665 15.995 1.00 89.00 269 ASN A N 1
ATOM 2159 C CA . ASN A 1 269 ? -15.146 12.559 15.056 1.00 89.00 269 ASN A CA 1
ATOM 2160 C C . ASN A 1 269 ? -13.862 11.923 14.515 1.00 89.00 269 ASN A C 1
ATOM 2162 O O . ASN A 1 269 ? -13.599 11.978 13.320 1.00 89.00 269 ASN A O 1
ATOM 2166 N N . ALA A 1 270 ? -13.077 11.286 15.383 1.00 91.69 270 ALA A N 1
ATOM 2167 C CA . ALA A 1 270 ? -11.845 10.620 14.994 1.00 91.69 270 ALA A CA 1
ATOM 2168 C C . ALA A 1 270 ? -12.111 9.484 13.995 1.00 91.69 270 ALA A C 1
ATOM 2170 O O . ALA A 1 270 ? -11.458 9.394 12.962 1.00 91.69 270 ALA A O 1
ATOM 2171 N N . ILE A 1 271 ? -13.119 8.655 14.253 1.00 87.94 271 ILE A N 1
ATOM 2172 C CA . ILE A 1 271 ? -13.517 7.570 13.350 1.00 87.94 271 ILE A CA 1
ATOM 2173 C C . ILE A 1 271 ? -14.041 8.115 12.014 1.00 87.94 271 ILE A C 1
ATOM 2175 O O . ILE A 1 271 ? -13.704 7.568 10.971 1.00 87.94 271 ILE A O 1
ATOM 2179 N N . GLN A 1 272 ? -14.811 9.210 12.021 1.00 88.31 272 GLN A N 1
ATOM 2180 C CA . GLN A 1 272 ? -15.230 9.902 10.791 1.00 88.31 272 GLN A CA 1
ATOM 2181 C C . GLN A 1 272 ? -14.041 10.477 10.004 1.00 88.31 272 GLN A C 1
ATOM 2183 O O . GLN A 1 272 ? -14.102 10.579 8.786 1.00 88.31 272 GLN A O 1
ATOM 2188 N N . MET A 1 273 ? -12.943 10.804 10.689 1.00 77.94 273 MET A N 1
ATOM 2189 C CA . MET A 1 273 ? -11.649 11.166 10.099 1.00 77.94 273 MET A CA 1
ATOM 2190 C C . MET A 1 273 ? -10.771 9.936 9.804 1.00 77.94 273 MET A C 1
ATOM 2192 O O . MET A 1 273 ? -9.542 10.037 9.791 1.00 77.94 273 MET A O 1
ATOM 2196 N N . ASN A 1 274 ? -11.389 8.768 9.604 1.00 85.19 274 ASN A N 1
ATOM 2197 C CA . ASN A 1 274 ? -10.743 7.499 9.268 1.00 85.19 274 ASN A CA 1
ATOM 2198 C C . ASN A 1 274 ? -9.692 7.020 10.287 1.00 85.19 274 ASN A C 1
ATOM 2200 O O . ASN A 1 274 ? -8.762 6.295 9.933 1.00 85.19 274 ASN A O 1
ATOM 2204 N N . LYS A 1 275 ? -9.809 7.391 11.572 1.00 86.06 275 LYS A N 1
ATOM 2205 C CA . LYS A 1 275 ? -8.967 6.785 12.616 1.00 86.06 275 LYS A CA 1
ATOM 2206 C C . LYS A 1 275 ? -9.352 5.314 12.837 1.00 86.06 275 LYS A C 1
ATOM 2208 O O . LYS A 1 275 ? -10.539 4.982 12.811 1.00 86.06 275 LYS A O 1
ATOM 2213 N N . PRO A 1 276 ? -8.370 4.430 13.100 1.00 84.12 276 PRO A N 1
ATOM 2214 C CA . PRO A 1 276 ? -8.598 2.992 13.177 1.00 84.12 276 PRO A CA 1
ATOM 2215 C C . PRO A 1 276 ? -9.518 2.622 14.340 1.00 84.12 276 PRO A C 1
ATOM 2217 O O . PRO A 1 276 ? -9.482 3.239 15.407 1.00 84.12 276 PRO A O 1
ATOM 2220 N N . ARG A 1 277 ? -10.330 1.583 14.138 1.00 89.00 277 ARG A N 1
ATOM 2221 C CA . ARG A 1 277 ? -11.217 1.004 15.162 1.00 89.00 277 ARG A CA 1
ATOM 2222 C C . ARG A 1 277 ? -10.592 -0.214 15.827 1.00 89.00 277 ARG A C 1
ATOM 2224 O O . ARG A 1 277 ? -10.780 -0.425 17.018 1.00 89.00 277 ARG A O 1
ATOM 2231 N N . LEU A 1 278 ? -9.798 -0.970 15.076 1.00 89.50 278 LEU A N 1
ATOM 2232 C CA . LEU A 1 278 ? -8.989 -2.056 15.600 1.00 89.50 278 LEU A CA 1
ATOM 2233 C C . LEU A 1 278 ? -7.723 -1.475 16.243 1.00 89.50 278 LEU A C 1
ATOM 2235 O O . LEU A 1 278 ? -6.913 -0.826 15.583 1.00 89.50 278 LEU A O 1
ATOM 2239 N N . LEU A 1 279 ? -7.571 -1.680 17.547 1.00 89.75 279 LEU A N 1
ATOM 2240 C CA . LEU A 1 279 ? -6.522 -1.072 18.355 1.00 89.75 279 LEU A CA 1
ATOM 2241 C C . LEU A 1 279 ? -5.681 -2.143 19.041 1.00 89.75 279 LEU A C 1
ATOM 2243 O O . LEU A 1 279 ? -6.199 -3.143 19.538 1.00 89.75 279 LEU A O 1
ATOM 2247 N N . LYS A 1 280 ? -4.368 -1.919 19.106 1.00 91.88 280 LYS A N 1
ATOM 2248 C CA . LYS A 1 280 ? -3.424 -2.851 19.733 1.00 91.88 280 LYS A CA 1
ATOM 2249 C C . LYS A 1 280 ? -2.970 -2.294 21.067 1.00 91.88 280 LYS A C 1
ATOM 2251 O O . LYS A 1 280 ? -2.339 -1.240 21.105 1.00 91.88 280 LYS A O 1
ATOM 2256 N N . ARG A 1 281 ? -3.285 -2.970 22.174 1.00 95.81 281 ARG A N 1
ATOM 2257 C CA . ARG A 1 281 ? -2.922 -2.496 23.516 1.00 95.81 281 ARG A CA 1
ATOM 2258 C C . ARG A 1 281 ? -1.405 -2.497 23.696 1.00 95.81 281 ARG A C 1
ATOM 2260 O O . ARG A 1 281 ? -0.754 -3.510 23.465 1.00 95.81 281 ARG A O 1
ATOM 2267 N N . ILE A 1 282 ? -0.866 -1.420 24.260 1.00 89.38 282 ILE A N 1
ATOM 2268 C CA . ILE A 1 282 ? 0.506 -1.370 24.777 1.00 89.38 282 ILE A CA 1
ATOM 2269 C C . ILE A 1 282 ? 0.504 -1.211 26.304 1.00 89.38 282 ILE A C 1
ATOM 2271 O O . ILE A 1 282 ? -0.366 -0.559 26.885 1.00 89.38 282 ILE A O 1
ATOM 2275 N N . LYS A 1 283 ? 1.479 -1.826 26.981 1.00 93.12 283 LYS A N 1
ATOM 2276 C CA . LYS A 1 283 ? 1.680 -1.729 28.442 1.00 93.12 283 LYS A CA 1
ATOM 2277 C C . LYS A 1 283 ? 2.951 -0.970 28.833 1.00 93.12 283 LYS A C 1
ATOM 2279 O O . LYS A 1 283 ? 3.103 -0.646 30.012 1.00 93.12 283 LYS A O 1
ATOM 2284 N N . ASP A 1 284 ? 3.836 -0.666 27.882 1.00 90.19 284 ASP A N 1
ATOM 2285 C CA . ASP A 1 284 ? 5.044 0.119 28.144 1.00 90.19 284 ASP A CA 1
ATOM 2286 C C . ASP A 1 284 ? 4.682 1.555 28.560 1.00 90.19 284 ASP A C 1
ATOM 2288 O O . ASP A 1 284 ? 4.211 2.375 27.771 1.00 90.19 284 ASP A O 1
ATOM 2292 N N . LYS A 1 285 ? 4.943 1.878 29.830 1.00 91.56 285 LYS A N 1
ATOM 2293 C CA . LYS A 1 285 ? 4.650 3.185 30.428 1.00 91.56 285 LYS A CA 1
ATOM 2294 C C . LYS A 1 285 ? 5.423 4.331 29.769 1.00 91.56 285 LYS A C 1
ATOM 2296 O O . LYS A 1 285 ? 4.922 5.456 29.763 1.00 91.56 285 LYS A O 1
ATOM 2301 N N . ASN A 1 286 ? 6.623 4.086 29.243 1.00 87.31 286 ASN A N 1
ATOM 2302 C CA . ASN A 1 286 ? 7.408 5.108 28.552 1.00 87.31 286 ASN A CA 1
ATOM 2303 C C . ASN A 1 286 ? 6.762 5.460 27.217 1.00 87.31 286 ASN A C 1
ATOM 2305 O O . ASN A 1 286 ? 6.513 6.640 26.965 1.00 87.31 286 ASN A O 1
ATOM 2309 N N . LYS A 1 287 ? 6.386 4.444 26.434 1.00 83.06 287 LYS A N 1
ATOM 2310 C CA . LYS A 1 287 ? 5.678 4.633 25.166 1.00 83.06 287 LYS A CA 1
ATOM 2311 C C . LYS A 1 287 ? 4.316 5.298 25.363 1.00 83.06 287 LYS A C 1
ATOM 2313 O O . LYS A 1 287 ? 4.011 6.264 24.678 1.00 83.06 287 LYS A O 1
ATOM 2318 N N . ILE A 1 288 ? 3.545 4.892 26.373 1.00 93.75 288 ILE A N 1
ATOM 2319 C CA . ILE A 1 288 ? 2.256 5.531 26.692 1.00 93.75 288 ILE A CA 1
ATOM 2320 C C . ILE A 1 288 ? 2.438 7.020 27.032 1.00 93.75 288 ILE A C 1
ATOM 2322 O O . ILE A 1 288 ? 1.682 7.866 26.558 1.00 93.75 288 ILE A O 1
ATOM 2326 N N . ARG A 1 289 ? 3.448 7.376 27.842 1.00 92.56 289 ARG A N 1
ATOM 2327 C CA . ARG A 1 289 ? 3.755 8.787 28.150 1.00 92.56 289 ARG A CA 1
ATOM 2328 C C . ARG A 1 289 ? 4.201 9.559 26.913 1.00 92.56 289 ARG A C 1
ATOM 2330 O O . ARG A 1 289 ? 3.809 10.713 26.754 1.00 92.56 289 ARG A O 1
ATOM 2337 N N . GLN A 1 290 ? 4.993 8.932 26.045 1.00 90.12 290 GLN A N 1
ATOM 2338 C CA . GLN A 1 290 ? 5.395 9.513 24.769 1.00 90.12 290 GLN A CA 1
ATOM 2339 C C . GLN A 1 290 ? 4.173 9.785 23.886 1.00 90.12 290 GLN A C 1
ATOM 2341 O O . GLN A 1 290 ? 4.031 10.911 23.419 1.00 90.12 290 GLN A O 1
ATOM 2346 N N . ASN A 1 291 ? 3.266 8.816 23.736 1.00 93.06 291 ASN A N 1
ATOM 2347 C CA . ASN A 1 291 ? 2.030 8.961 22.967 1.00 93.06 291 ASN A CA 1
ATOM 2348 C C . ASN A 1 291 ? 1.180 10.120 23.507 1.00 93.06 291 ASN A C 1
ATOM 2350 O O . ASN A 1 291 ? 0.829 11.021 22.750 1.00 93.06 291 ASN A O 1
ATOM 2354 N N . ARG A 1 292 ? 0.959 10.194 24.828 1.00 94.12 292 ARG A N 1
ATOM 2355 C CA . ARG A 1 292 ? 0.255 11.338 25.444 1.00 94.12 292 ARG A CA 1
ATOM 2356 C C . ARG A 1 292 ? 0.934 12.671 25.166 1.00 94.12 292 ARG A C 1
ATOM 2358 O O . ARG A 1 292 ? 0.264 13.655 24.886 1.00 94.12 292 ARG A O 1
ATOM 2365 N N . ARG A 1 293 ? 2.265 12.731 25.240 1.00 91.88 293 ARG A N 1
ATOM 2366 C CA . ARG A 1 293 ? 3.010 13.964 24.957 1.00 91.88 293 ARG A CA 1
ATOM 2367 C C . ARG A 1 293 ? 2.899 14.369 23.486 1.00 91.88 293 ARG A C 1
ATOM 2369 O O . ARG A 1 293 ? 2.801 15.557 23.210 1.00 91.88 293 ARG A O 1
ATOM 2376 N N . LEU A 1 294 ? 2.921 13.413 22.559 1.00 89.50 294 LEU A N 1
ATOM 2377 C CA . LEU A 1 294 ? 2.793 13.687 21.126 1.00 89.50 294 LEU A CA 1
ATOM 2378 C C . LEU A 1 294 ? 1.380 14.153 20.753 1.00 89.50 294 LEU A C 1
ATOM 2380 O O . LEU A 1 294 ? 1.259 15.091 19.974 1.00 89.50 294 LEU A O 1
ATOM 2384 N N . ALA A 1 295 ? 0.342 13.558 21.346 1.00 92.12 295 ALA A N 1
ATOM 2385 C CA . ALA A 1 295 ? -1.045 13.963 21.122 1.00 92.12 295 ALA A CA 1
ATOM 2386 C C . ALA A 1 295 ? -1.385 15.279 21.849 1.00 92.12 295 ALA A C 1
ATOM 2388 O O . ALA A 1 295 ? -1.809 16.259 21.244 1.00 92.12 295 ALA A O 1
ATOM 2389 N N . CYS A 1 296 ? -1.145 15.328 23.160 1.00 90.12 296 CYS A N 1
ATOM 2390 C CA . CYS A 1 296 ? -1.666 16.365 24.049 1.00 90.12 296 CYS A CA 1
ATOM 2391 C C . CYS A 1 296 ? -0.612 17.348 24.576 1.00 90.12 296 CYS A C 1
ATOM 2393 O O . CYS A 1 296 ? -0.976 18.336 25.213 1.00 90.12 296 CYS A O 1
ATOM 2395 N N . GLY A 1 297 ? 0.686 17.140 24.332 1.00 81.19 297 GLY A N 1
ATOM 2396 C CA . GLY A 1 297 ? 1.758 17.937 24.950 1.00 81.19 297 GLY A CA 1
ATOM 2397 C C . GLY A 1 297 ? 1.774 19.419 24.562 1.00 81.19 297 GLY A C 1
ATOM 2398 O O . GLY A 1 297 ? 2.357 20.222 25.282 1.00 81.19 297 GLY A O 1
ATOM 2399 N N . LYS A 1 298 ? 1.118 19.788 23.454 1.00 73.25 298 LYS A N 1
ATOM 2400 C CA . LYS A 1 298 ? 0.902 21.186 23.035 1.00 73.25 298 LYS A CA 1
ATOM 2401 C C . LYS A 1 298 ? -0.546 21.659 23.222 1.00 73.25 298 LYS A C 1
ATOM 2403 O O . LYS A 1 298 ? -0.860 22.794 22.867 1.00 73.25 298 LYS A O 1
ATOM 2408 N N . SER A 1 299 ? -1.437 20.802 23.725 1.00 70.88 299 SER A N 1
ATOM 2409 C CA . SER A 1 299 ? -2.859 21.129 23.845 1.00 70.88 299 SER A CA 1
ATOM 2410 C C . SER A 1 299 ? -3.065 22.268 24.847 1.00 70.88 299 SER A C 1
ATOM 2412 O O . SER A 1 299 ? -2.565 22.242 25.971 1.00 70.88 299 SER A O 1
ATOM 2414 N N . LYS A 1 300 ? -3.814 23.294 24.432 1.00 68.81 300 LYS A N 1
ATOM 2415 C CA . LYS A 1 300 ? -4.233 24.405 25.292 1.00 68.81 300 LYS A CA 1
ATOM 2416 C C . LYS A 1 300 ? -5.604 24.102 25.887 1.00 68.81 300 LYS A C 1
ATOM 2418 O O . LYS A 1 300 ? -6.519 24.905 25.736 1.00 68.81 300 LYS A O 1
ATOM 2423 N N . CYS A 1 301 ? -5.778 22.946 26.530 1.00 81.75 301 CYS A N 1
ATOM 2424 C CA . CYS A 1 301 ? -6.993 22.691 27.306 1.00 81.75 301 CYS A CA 1
ATOM 2425 C C . CYS A 1 301 ? -6.980 23.583 28.554 1.00 81.75 301 CYS A C 1
ATOM 2427 O O . CYS A 1 301 ? -6.668 23.157 29.660 1.00 81.75 301 CYS A O 1
ATOM 2429 N N . THR A 1 302 ? -7.241 24.870 28.338 1.00 64.44 302 THR A N 1
ATOM 2430 C CA . THR A 1 302 ? -7.232 25.932 29.333 1.00 64.44 302 THR A CA 1
ATOM 2431 C C . THR A 1 302 ? -8.652 26.081 29.850 1.00 64.44 302 THR A C 1
ATOM 2433 O O . THR A 1 302 ? -9.488 26.739 29.239 1.00 64.44 302 THR A O 1
ATOM 2436 N N . GLY A 1 303 ? -8.943 25.403 30.953 1.00 64.62 303 GLY A N 1
ATOM 2437 C CA . GLY A 1 303 ? -10.228 25.462 31.637 1.00 64.62 303 GLY A CA 1
ATOM 2438 C C . GLY A 1 303 ? -10.152 24.681 32.940 1.00 64.62 303 GLY A C 1
ATOM 2439 O O . GLY A 1 303 ? -9.514 23.629 32.996 1.00 64.62 303 GLY A O 1
ATOM 2440 N N . ILE A 1 304 ? -10.776 25.203 33.998 1.00 67.88 304 ILE A N 1
ATOM 2441 C CA . ILE A 1 304 ? -10.887 24.481 35.270 1.00 67.88 304 ILE A CA 1
ATOM 2442 C C . ILE A 1 304 ? -11.628 23.169 34.990 1.00 67.88 304 ILE A C 1
ATOM 2444 O O . ILE A 1 304 ? -12.702 23.182 34.396 1.00 67.88 304 ILE A O 1
ATOM 2448 N N . ASN A 1 305 ? -11.046 22.046 35.416 1.00 78.44 305 ASN A N 1
ATOM 2449 C CA . ASN A 1 305 ? -11.588 20.697 35.230 1.00 78.44 305 ASN A CA 1
ATOM 2450 C C . ASN A 1 305 ? -11.737 20.234 33.772 1.00 78.44 305 ASN A C 1
ATOM 2452 O O . ASN A 1 305 ? -12.542 19.343 33.526 1.00 78.44 305 ASN A O 1
ATOM 2456 N N . ASN A 1 306 ? -10.954 20.763 32.829 1.00 87.25 306 ASN A N 1
ATOM 2457 C CA . ASN A 1 306 ? -10.832 20.186 31.487 1.00 87.25 306 ASN A CA 1
ATOM 2458 C C . ASN A 1 306 ? -9.518 19.416 31.330 1.00 87.25 306 ASN A C 1
ATOM 2460 O O . ASN A 1 306 ? -8.516 19.703 31.982 1.00 87.25 306 ASN A O 1
ATOM 2464 N N . SER A 1 307 ? -9.527 18.426 30.445 1.00 92.25 307 SER A N 1
ATOM 2465 C CA . SER A 1 307 ? -8.373 17.595 30.114 1.00 92.25 307 SER A CA 1
ATOM 2466 C C . SER A 1 307 ? -8.355 17.283 28.621 1.00 92.25 307 SER A C 1
ATOM 2468 O O . SER A 1 307 ? -9.403 17.280 27.980 1.00 92.25 307 SER A O 1
ATOM 2470 N N . CYS A 1 308 ? -7.168 17.043 28.071 1.00 93.81 308 CYS A N 1
ATOM 2471 C CA . CYS A 1 308 ? -7.028 16.555 26.705 1.00 93.81 308 CYS A CA 1
ATOM 2472 C C . CYS A 1 308 ? -7.406 15.070 26.664 1.00 93.81 308 CYS A C 1
ATOM 2474 O O . CYS A 1 308 ? -6.869 14.286 27.447 1.00 93.81 308 CYS A O 1
ATOM 2476 N N . ASP A 1 309 ? -8.353 14.730 25.798 1.00 96.06 309 ASP A N 1
ATOM 2477 C CA . ASP A 1 309 ? -8.694 13.364 25.413 1.00 96.06 309 ASP A CA 1
ATOM 2478 C C . ASP A 1 309 ? -8.160 13.099 24.005 1.00 96.06 309 ASP A C 1
ATOM 2480 O O . ASP A 1 309 ? -8.203 13.981 23.141 1.00 96.06 309 ASP A O 1
ATOM 2484 N N . GLU A 1 310 ? -7.657 11.888 23.778 1.00 95.69 310 GLU A N 1
ATOM 2485 C CA . GLU A 1 310 ? -7.013 11.495 22.531 1.00 95.69 310 GLU A CA 1
ATOM 2486 C C . GLU A 1 310 ? -7.583 10.189 21.967 1.00 95.69 310 GLU A C 1
ATOM 2488 O O . GLU A 1 310 ? -7.740 9.191 22.676 1.00 95.69 310 GLU A O 1
ATOM 2493 N N . TYR A 1 311 ? -7.824 10.178 20.654 1.00 96.19 311 TYR A N 1
ATOM 2494 C CA . TYR A 1 311 ? -8.130 8.967 19.903 1.00 96.19 311 TYR A CA 1
ATOM 2495 C C . TYR A 1 311 ? -7.306 8.887 18.605 1.00 96.19 311 TYR A C 1
ATOM 2497 O O . TYR A 1 311 ? -7.340 9.830 17.811 1.00 96.19 311 TYR A O 1
ATOM 2505 N N . PRO A 1 312 ? -6.606 7.772 18.318 1.00 97.50 312 PRO A N 1
ATOM 2506 C CA . PRO A 1 312 ? -6.529 6.541 19.114 1.00 97.50 312 PRO A CA 1
ATOM 2507 C C . PRO A 1 312 ? -5.862 6.716 20.490 1.00 97.50 312 PRO A C 1
ATOM 2509 O O . PRO A 1 312 ? -5.026 7.600 20.680 1.00 97.50 312 PRO A O 1
ATOM 2512 N N . PHE A 1 313 ? -6.241 5.878 21.465 1.00 97.62 313 PHE A N 1
ATOM 2513 C CA . PHE A 1 313 ? -5.829 6.055 22.865 1.00 97.62 313 PHE A CA 1
ATOM 2514 C C . PHE A 1 313 ? -4.310 5.962 23.028 1.00 97.62 313 PHE A C 1
ATOM 2516 O O . PHE A 1 313 ? -3.679 5.064 22.468 1.00 97.62 313 PHE A O 1
ATOM 2523 N N . ALA A 1 314 ? -3.714 6.755 23.923 1.00 96.75 314 ALA A N 1
ATOM 2524 C CA . ALA A 1 314 ? -2.277 6.650 24.194 1.00 96.75 314 ALA A CA 1
ATOM 2525 C C . ALA A 1 314 ? -1.823 5.277 24.728 1.00 96.75 314 ALA A C 1
ATOM 2527 O O . ALA A 1 314 ? -0.635 4.966 24.684 1.00 96.75 314 ALA A O 1
ATOM 2528 N N . SER A 1 315 ? -2.752 4.453 25.225 1.00 96.06 315 SER A N 1
ATOM 2529 C CA . SER A 1 315 ? -2.503 3.057 25.621 1.00 96.06 315 SER A CA 1
ATOM 2530 C C . SER A 1 315 ? -2.551 2.049 24.467 1.00 96.06 315 SER A C 1
ATOM 2532 O O . SER A 1 315 ? -2.607 0.843 24.708 1.00 96.06 315 SER A O 1
ATOM 2534 N N . THR A 1 316 ? -2.500 2.532 23.224 1.00 96.25 316 THR A N 1
ATOM 2535 C CA . THR A 1 316 ? -2.487 1.713 22.007 1.00 96.25 316 THR A CA 1
ATOM 2536 C C . THR A 1 316 ? -1.307 2.061 21.105 1.00 96.25 316 THR A C 1
ATOM 2538 O O . THR A 1 316 ? -0.762 3.163 21.208 1.00 96.25 316 THR A O 1
ATOM 2541 N N . SER A 1 317 ? -0.907 1.134 20.230 1.00 87.44 317 SER A N 1
ATOM 2542 C CA . SER A 1 317 ? 0.161 1.366 19.246 1.00 87.44 317 SER A CA 1
ATOM 2543 C C . SER A 1 317 ? -0.186 2.484 18.262 1.00 87.44 317 SER A C 1
ATOM 2545 O O . SER A 1 317 ? 0.691 3.244 17.877 1.00 87.44 317 SER A O 1
ATOM 2547 N N . GLN A 1 318 ? -1.469 2.617 17.919 1.00 93.44 318 GLN A N 1
ATOM 2548 C CA . GLN A 1 318 ? -2.008 3.625 17.004 1.00 93.44 318 GLN A CA 1
ATOM 2549 C C . GLN A 1 318 ? -2.132 5.020 17.641 1.00 93.44 318 GLN A C 1
ATOM 2551 O O . GLN A 1 318 ? -2.444 5.992 16.956 1.00 93.44 318 GLN A O 1
ATOM 2556 N N . GLY A 1 319 ? -1.967 5.127 18.964 1.00 89.56 319 GLY A N 1
ATOM 2557 C CA . GLY A 1 319 ? -2.051 6.399 19.676 1.00 89.56 319 GLY A CA 1
ATOM 2558 C C . GLY A 1 319 ? -0.783 7.237 19.531 1.00 89.56 319 GLY A C 1
ATOM 2559 O O . GLY A 1 319 ? 0.299 6.725 19.259 1.00 89.56 319 GLY A O 1
ATOM 2560 N N . GLY A 1 320 ? -0.888 8.537 19.804 1.00 91.50 320 GLY A N 1
ATOM 2561 C CA . GLY A 1 320 ? 0.252 9.454 19.767 1.00 91.50 320 GLY A CA 1
ATOM 2562 C C . GLY A 1 320 ? 0.149 10.502 18.667 1.00 91.50 320 GLY A C 1
ATOM 2563 O O . GLY A 1 320 ? -0.850 11.214 18.587 1.00 91.50 320 GLY A O 1
ATOM 2564 N N . ALA A 1 321 ? 1.212 10.667 17.877 1.00 88.50 321 ALA A N 1
ATOM 2565 C CA . ALA A 1 321 ? 1.241 11.670 16.814 1.00 88.50 321 ALA A CA 1
ATOM 2566 C C . ALA A 1 321 ? 0.119 11.409 15.796 1.00 88.50 321 ALA A C 1
ATOM 2568 O O . ALA A 1 321 ? -0.100 10.276 15.382 1.00 88.50 321 ALA A O 1
ATOM 2569 N N . GLY A 1 322 ? -0.611 12.460 15.421 1.00 86.94 322 GLY A N 1
ATOM 2570 C CA . GLY A 1 322 ? -1.753 12.343 14.516 1.00 86.94 322 GLY A CA 1
ATOM 2571 C C . GLY A 1 322 ? -3.040 11.821 15.165 1.00 86.94 322 GLY A C 1
ATOM 2572 O O . GLY A 1 322 ? -4.023 11.655 14.447 1.00 86.94 322 GLY A O 1
ATOM 2573 N N . ALA A 1 323 ? -3.080 11.586 16.481 1.00 93.12 323 ALA A N 1
ATOM 2574 C CA . ALA A 1 323 ? -4.338 11.348 17.185 1.00 93.12 323 ALA A CA 1
ATOM 2575 C C . ALA A 1 323 ? -5.253 12.581 17.093 1.00 93.12 323 ALA A C 1
ATOM 2577 O O . ALA A 1 323 ? -4.797 13.724 17.186 1.00 93.12 323 ALA A O 1
ATOM 2578 N N . THR A 1 324 ? -6.551 12.345 16.931 1.00 94.25 324 THR A N 1
ATOM 2579 C CA . THR A 1 324 ? -7.575 13.379 17.076 1.00 94.25 324 THR A CA 1
ATOM 2580 C C . THR A 1 324 ? -7.711 13.703 18.558 1.00 94.25 324 THR A C 1
ATOM 2582 O O . THR A 1 324 ? -7.865 12.803 19.388 1.00 94.25 324 THR A O 1
ATOM 2585 N N . ILE A 1 325 ? -7.619 14.988 18.891 1.00 95.00 325 ILE A N 1
ATOM 2586 C CA . ILE A 1 325 ? -7.684 15.466 20.270 1.00 95.00 325 ILE A CA 1
ATOM 2587 C C . ILE A 1 325 ? -8.911 16.342 20.496 1.00 95.00 325 ILE A C 1
ATOM 2589 O O . ILE A 1 325 ? -9.298 17.125 19.627 1.00 95.00 325 ILE A O 1
ATOM 2593 N N . MET A 1 326 ? -9.477 16.264 21.697 1.00 93.50 326 MET A N 1
ATOM 2594 C CA . MET A 1 326 ? -10.547 17.151 22.146 1.00 93.50 326 MET A CA 1
ATOM 2595 C C . MET A 1 326 ? -10.348 17.505 23.617 1.00 93.50 326 MET A C 1
ATOM 2597 O O . MET A 1 326 ? -9.973 16.663 24.429 1.00 93.50 326 MET A O 1
ATOM 2601 N N . CYS A 1 327 ? -10.600 18.762 23.982 1.00 94.50 327 CYS A N 1
ATOM 2602 C CA . CYS A 1 327 ? -10.662 19.135 25.390 1.00 94.50 327 CYS A CA 1
ATOM 2603 C C . CYS A 1 327 ? -12.021 18.716 25.953 1.00 94.50 327 CYS A C 1
ATOM 2605 O O . CYS A 1 327 ? -13.051 19.228 25.522 1.00 94.50 327 CYS A O 1
ATOM 2607 N N . VAL A 1 328 ? -12.012 17.805 26.920 1.00 94.50 328 VAL A N 1
ATOM 2608 C CA . VAL A 1 328 ? -13.213 17.238 27.547 1.00 94.50 328 VAL A CA 1
ATOM 2609 C C . VAL A 1 328 ? -13.180 17.462 29.063 1.00 94.50 328 VAL A C 1
ATOM 2611 O O . VAL A 1 328 ? -12.090 17.633 29.627 1.00 94.50 328 VAL A O 1
ATOM 2614 N N . PRO A 1 329 ? -14.327 17.421 29.766 1.00 95.25 329 PRO A N 1
ATOM 2615 C CA . PRO A 1 329 ? -14.333 17.481 31.222 1.00 95.25 329 PRO A CA 1
ATOM 2616 C C . PRO A 1 329 ? -13.485 16.360 31.839 1.00 95.25 329 PRO A C 1
ATOM 2618 O O . PRO A 1 329 ? -13.567 15.196 31.448 1.00 95.25 329 PRO A O 1
ATOM 2621 N N . LEU A 1 330 ? -12.687 16.695 32.850 1.00 93.00 330 LEU A N 1
ATOM 2622 C CA . LEU A 1 330 ? -11.785 15.781 33.554 1.00 93.00 330 LEU A CA 1
ATOM 2623 C C . LEU A 1 330 ? -12.538 14.579 34.143 1.00 93.00 330 LEU A C 1
ATOM 2625 O O . LEU A 1 330 ? -12.020 13.465 34.157 1.00 93.00 330 LEU A O 1
ATOM 2629 N N . SER A 1 331 ? -13.771 14.788 34.608 1.00 93.25 331 SER A N 1
ATOM 2630 C CA . SER A 1 331 ? -14.648 13.718 35.093 1.00 93.25 331 SER A CA 1
ATOM 2631 C C . SER A 1 331 ? -14.984 12.694 34.003 1.00 93.25 331 SER A C 1
ATOM 2633 O O . SER A 1 331 ? -14.997 11.495 34.287 1.00 93.25 331 SER A O 1
ATOM 2635 N N . GLU A 1 332 ? -15.203 13.136 32.762 1.00 95.69 332 GLU A N 1
ATOM 2636 C CA . GLU A 1 332 ? -15.458 12.253 31.621 1.00 95.69 332 GLU A CA 1
ATOM 2637 C C . GLU A 1 332 ? -14.203 11.476 31.228 1.00 95.69 332 GLU A C 1
ATOM 2639 O O . GLU A 1 332 ? -14.266 10.255 31.095 1.00 95.69 332 GLU A O 1
ATOM 2644 N N . ASN A 1 333 ? -13.053 12.151 31.131 1.00 94.31 333 ASN A N 1
ATOM 2645 C CA . ASN A 1 333 ? -11.783 11.508 30.781 1.00 94.31 333 ASN A CA 1
ATOM 2646 C C . ASN A 1 333 ? -11.362 10.462 31.835 1.00 94.31 333 ASN A C 1
ATOM 2648 O O . ASN A 1 333 ? -10.968 9.340 31.517 1.00 94.31 333 ASN A O 1
ATOM 2652 N N . ASN A 1 334 ? -11.557 10.769 33.122 1.00 93.19 334 ASN A N 1
ATOM 2653 C CA . ASN A 1 334 ? -11.349 9.802 34.203 1.00 93.19 334 ASN A CA 1
ATOM 2654 C C . ASN A 1 334 ? -12.295 8.593 34.092 1.00 93.19 334 ASN A C 1
ATOM 2656 O O . ASN A 1 334 ? -11.881 7.454 34.322 1.00 93.19 334 ASN A O 1
ATOM 2660 N N . SER A 1 335 ? -13.562 8.824 33.729 1.00 94.19 335 SER A N 1
ATOM 2661 C CA . SER A 1 335 ? -14.556 7.765 33.511 1.00 94.19 335 SER A CA 1
ATOM 2662 C C . SER A 1 335 ? -14.178 6.869 32.324 1.00 94.19 335 SER A C 1
ATOM 2664 O O . SER A 1 335 ? -14.258 5.642 32.437 1.00 94.19 335 SER A O 1
ATOM 2666 N N . GLN A 1 336 ? -13.695 7.457 31.222 1.00 95.88 336 GLN A N 1
ATOM 2667 C CA . GLN A 1 336 ? -13.166 6.733 30.062 1.00 95.88 336 GLN A CA 1
ATOM 2668 C C . GLN A 1 336 ? -11.970 5.863 30.465 1.00 95.88 336 GLN A C 1
ATOM 2670 O O . GLN A 1 336 ? -11.994 4.650 30.249 1.00 95.88 336 GLN A O 1
ATOM 2675 N N . GLY A 1 337 ? -10.968 6.438 31.138 1.00 94.94 337 GLY A N 1
ATOM 2676 C CA . GLY A 1 337 ? -9.799 5.698 31.620 1.00 94.94 337 GLY A CA 1
ATOM 2677 C C . GLY A 1 337 ? -10.162 4.545 32.566 1.00 94.94 337 GLY A C 1
ATOM 2678 O O . GLY A 1 337 ? -9.568 3.464 32.496 1.00 94.94 337 GLY A O 1
ATOM 2679 N N . GLY A 1 338 ? -11.177 4.736 33.413 1.00 93.75 338 GLY A N 1
ATOM 2680 C CA . GLY A 1 338 ? -11.732 3.695 34.278 1.00 93.75 338 GLY A CA 1
ATOM 2681 C C . GLY A 1 338 ? -12.380 2.548 33.497 1.00 93.75 338 GLY A C 1
ATOM 2682 O O . GLY A 1 338 ? -12.068 1.384 33.760 1.00 93.75 338 GLY A O 1
ATOM 2683 N N . GLN A 1 339 ? -13.235 2.857 32.515 1.00 95.75 339 GLN A N 1
ATOM 2684 C CA . GLN A 1 339 ? -13.866 1.848 31.651 1.00 95.75 339 GLN A CA 1
ATOM 2685 C C . GLN A 1 339 ? -12.830 1.092 30.819 1.00 95.75 339 GLN A C 1
ATOM 2687 O O . GLN A 1 339 ? -12.876 -0.135 30.774 1.00 95.75 339 GLN A O 1
ATOM 2692 N N . LEU A 1 340 ? -11.849 1.797 30.255 1.00 95.75 340 LEU A N 1
ATOM 2693 C CA . LEU A 1 340 ? -10.769 1.202 29.472 1.00 95.75 340 LEU A CA 1
ATOM 2694 C C . LEU A 1 340 ? -9.914 0.247 30.324 1.00 95.75 340 LEU A C 1
ATOM 2696 O O . LEU A 1 340 ? -9.649 -0.888 29.933 1.00 95.75 340 LEU A O 1
ATOM 2700 N N . SER A 1 341 ? -9.538 0.665 31.537 1.00 93.88 341 SER A N 1
ATOM 2701 C CA . SER A 1 341 ? -8.808 -0.180 32.494 1.00 93.88 341 SER A CA 1
ATOM 2702 C C . SER A 1 341 ? -9.623 -1.399 32.941 1.00 93.88 341 SER A C 1
ATOM 2704 O O . SER A 1 341 ? -9.080 -2.500 33.047 1.00 93.88 341 SER A O 1
ATOM 2706 N N . GLY A 1 342 ? -10.927 -1.222 33.182 1.00 92.62 342 GLY A N 1
ATOM 2707 C CA . GLY A 1 342 ? -11.849 -2.304 33.528 1.00 92.62 342 GLY A CA 1
ATOM 2708 C C . GLY A 1 342 ? -11.999 -3.321 32.400 1.00 92.62 342 GLY A C 1
ATOM 2709 O O . GLY A 1 342 ? -11.853 -4.515 32.645 1.00 92.62 342 GLY A O 1
ATOM 2710 N N . PHE A 1 343 ? -12.196 -2.850 31.169 1.00 95.50 343 PHE A N 1
ATOM 2711 C CA . PHE A 1 343 ? -12.263 -3.670 29.959 1.00 95.50 343 PHE A CA 1
ATOM 2712 C C . PHE A 1 343 ? -10.992 -4.501 29.764 1.00 95.50 343 PHE A C 1
ATOM 2714 O O . PHE A 1 343 ? -11.044 -5.720 29.626 1.00 95.50 343 PHE A O 1
ATOM 2721 N N . PHE A 1 344 ? -9.828 -3.858 29.855 1.00 93.50 344 PHE A N 1
ATOM 2722 C CA . PHE A 1 344 ? -8.542 -4.535 29.745 1.00 93.50 344 PHE A CA 1
ATOM 2723 C C . PHE A 1 344 ? -8.330 -5.641 30.781 1.00 93.50 344 PHE A C 1
ATOM 2725 O O . PHE A 1 344 ? -7.608 -6.598 30.504 1.00 93.50 344 PHE A O 1
ATOM 2732 N N . LYS A 1 345 ? -8.916 -5.506 31.974 1.00 92.69 345 LYS A N 1
ATOM 2733 C CA . LYS A 1 345 ? -8.871 -6.539 33.013 1.00 92.69 345 LYS A CA 1
ATOM 2734 C C . LYS A 1 345 ? -9.901 -7.637 32.760 1.00 92.69 345 LYS A C 1
ATOM 2736 O O . LYS A 1 345 ? -9.545 -8.802 32.844 1.00 92.69 345 LYS A O 1
ATOM 2741 N N . SER A 1 346 ? -11.148 -7.279 32.452 1.00 89.44 346 SER A N 1
ATOM 2742 C CA . SER A 1 346 ? -12.246 -8.245 32.305 1.00 89.44 346 SER A CA 1
ATOM 2743 C C . SER A 1 346 ? -12.108 -9.125 31.068 1.00 89.44 346 SER A C 1
ATOM 2745 O O . SER A 1 346 ? -12.543 -10.270 31.085 1.00 89.44 346 SER A O 1
ATOM 2747 N N . LYS A 1 347 ? -11.494 -8.598 30.006 1.00 89.56 347 LYS A N 1
ATOM 2748 C CA . LYS A 1 347 ? -11.223 -9.326 28.762 1.00 89.56 347 LYS A CA 1
ATOM 2749 C C . LYS A 1 347 ? -9.791 -9.851 28.667 1.00 89.56 347 LYS A C 1
ATOM 2751 O O . LYS A 1 347 ? -9.396 -10.317 27.609 1.00 89.56 347 LYS A O 1
ATOM 2756 N N . SER A 1 348 ? -9.003 -9.756 29.744 1.00 89.69 348 SER A N 1
ATOM 2757 C CA . SER A 1 348 ? -7.616 -10.246 29.793 1.00 89.69 348 SER A CA 1
ATOM 2758 C C . SER A 1 348 ? -6.730 -9.750 28.639 1.00 89.69 348 SER A C 1
ATOM 2760 O O . SER A 1 348 ? -5.840 -10.460 28.179 1.00 89.69 348 SER A O 1
ATOM 2762 N N . ILE A 1 349 ? -6.943 -8.514 28.174 1.00 86.00 349 ILE A N 1
ATOM 2763 C CA . ILE A 1 349 ? -6.238 -7.961 27.009 1.00 86.00 349 ILE A CA 1
ATOM 2764 C C . ILE A 1 349 ? -4.755 -7.800 27.350 1.00 86.00 349 ILE A C 1
ATOM 2766 O O . ILE A 1 349 ? -4.385 -6.937 28.144 1.00 86.00 349 ILE A O 1
ATOM 2770 N N . GLY A 1 350 ? -3.887 -8.628 26.778 1.00 85.25 350 GLY A N 1
ATOM 2771 C CA . GLY A 1 350 ? -2.443 -8.592 27.009 1.00 85.25 350 GLY A CA 1
ATOM 2772 C C . GLY A 1 350 ? -1.740 -7.355 26.436 1.00 85.25 350 GLY A C 1
ATOM 2773 O O . GLY A 1 350 ? -2.342 -6.506 25.782 1.00 85.25 350 GLY A O 1
ATOM 2774 N N . ASN A 1 351 ? -0.429 -7.244 26.678 1.00 89.00 351 ASN A N 1
ATOM 2775 C CA . ASN A 1 351 ? 0.400 -6.375 25.835 1.00 89.00 351 ASN A CA 1
ATOM 2776 C C . ASN A 1 351 ? 0.361 -6.925 24.406 1.00 89.00 351 ASN A C 1
ATOM 2778 O O . ASN A 1 351 ? 0.406 -8.140 24.246 1.00 89.00 351 ASN A O 1
ATOM 2782 N N . ASN A 1 352 ? 0.306 -6.058 23.401 1.00 75.81 352 ASN A N 1
ATOM 2783 C CA . ASN A 1 352 ? 0.197 -6.413 21.986 1.00 75.81 352 ASN A CA 1
ATOM 2784 C C . ASN A 1 352 ? -1.102 -7.134 21.585 1.00 75.81 352 ASN A C 1
ATOM 2786 O O . ASN A 1 352 ? -1.230 -7.517 20.426 1.00 75.81 352 ASN A O 1
ATOM 2790 N N . ALA A 1 353 ? -2.069 -7.291 22.493 1.00 76.94 353 ALA A N 1
ATOM 2791 C CA . ALA A 1 353 ? -3.361 -7.876 22.164 1.00 76.94 353 ALA A CA 1
ATOM 2792 C C . ALA A 1 353 ? -4.264 -6.849 21.471 1.00 76.94 353 ALA A C 1
ATOM 2794 O O . ALA A 1 353 ? -4.302 -5.670 21.850 1.00 76.94 353 ALA A O 1
ATOM 2795 N N . TRP A 1 354 ? -4.992 -7.320 20.465 1.00 86.00 354 TRP A N 1
ATOM 2796 C CA . TRP A 1 354 ? -5.946 -6.530 19.704 1.00 86.00 354 TRP A CA 1
ATOM 2797 C C . TRP A 1 354 ? -7.297 -6.451 20.414 1.00 86.00 354 TRP A C 1
ATOM 2799 O O . TRP A 1 354 ? -7.732 -7.395 21.071 1.00 86.00 354 TRP A O 1
ATOM 2809 N N . PHE A 1 355 ? -7.964 -5.313 20.274 1.00 89.25 355 PHE A N 1
ATOM 2810 C CA . PHE A 1 355 ? -9.346 -5.099 20.684 1.00 89.25 355 PHE A CA 1
ATOM 2811 C C . PHE A 1 355 ? -10.001 -4.104 19.729 1.00 89.25 355 PHE A C 1
ATOM 2813 O O . PHE A 1 355 ? -9.317 -3.289 19.107 1.00 89.25 355 PHE A O 1
ATOM 2820 N N . ASN A 1 356 ? -11.320 -4.157 19.605 1.00 90.12 356 ASN A N 1
ATOM 2821 C CA . ASN A 1 356 ? -12.042 -3.331 18.648 1.00 90.12 356 ASN A CA 1
ATOM 2822 C C . ASN A 1 356 ? -12.840 -2.234 19.356 1.00 90.12 356 ASN A C 1
ATOM 2824 O O . ASN A 1 356 ? -13.569 -2.493 20.309 1.00 90.12 356 ASN A O 1
ATOM 2828 N N . MET A 1 357 ? -12.721 -1.000 18.884 1.00 91.69 357 MET A N 1
ATOM 2829 C CA . MET A 1 357 ? -13.508 0.133 19.346 1.00 91.69 357 MET A CA 1
ATOM 2830 C C . MET A 1 357 ? -14.828 0.198 18.571 1.00 91.69 357 MET A C 1
ATOM 2832 O O . MET A 1 357 ? -14.890 0.612 17.403 1.00 91.69 357 MET A O 1
ATOM 2836 N N . LYS A 1 358 ? -15.921 -0.180 19.237 1.00 86.56 358 LYS A N 1
ATOM 2837 C CA . LYS A 1 358 ? -17.264 -0.087 18.658 1.00 86.56 358 LYS A CA 1
ATOM 2838 C C . LYS A 1 358 ? -17.782 1.334 18.721 1.00 86.56 358 LYS A C 1
ATOM 2840 O O . LYS A 1 358 ? -17.383 2.115 19.576 1.00 86.56 358 LYS A O 1
ATOM 2845 N N . SER A 1 359 ? -18.614 1.694 17.744 1.00 70.56 359 SER A N 1
ATOM 2846 C CA . SER A 1 359 ? -19.050 3.084 17.598 1.00 70.56 359 SER A CA 1
ATOM 2847 C C . SER A 1 359 ? -19.788 3.535 18.845 1.00 70.56 359 SER A C 1
ATOM 2849 O O . SER A 1 359 ? -20.717 2.831 19.240 1.00 70.56 359 SER A O 1
ATOM 2851 N N . PRO A 1 360 ? -19.370 4.653 19.456 1.00 66.56 360 PRO A N 1
ATOM 2852 C CA . PRO A 1 360 ? -20.152 5.297 20.494 1.00 66.56 360 PRO A CA 1
ATOM 2853 C C . PRO A 1 360 ? -21.459 5.887 19.958 1.00 66.56 360 PRO A C 1
ATOM 2855 O O . PRO A 1 360 ? -21.508 6.231 18.747 1.00 66.56 360 PRO A O 1
#

Organism: Sinanodonta woodiana (NCBI:txid1069815)

Sequence (360 aa):
MAQLFNILAPFLVACFFLVERSSASPSSRDKDEFDINESIGIIINHPLNKERPASYLLGPPLTEEEIFFTLQPVLEIRDDSHFEQLFQLYKVTDGLKTLEAEADGHPLKDIWLIPGYYLLSLREVVETLTIMTRTSDVWNPSWLPLFASRAGDFLVYDTEDGHIHEFLTKESLRWEVAPNIQTFLEGIANKLRDGRILLNENGLLEEISMDAQTHEGLEDKILDALYLSANTENTLESEILMEEENVGAPPDLYFKCQKMPNVCQNIKNAIQMNKPRLLKRIKDKNKIRQNRRLACGKSKCTGINNSCDEYPFASTSQGGAGATIMCVPLSENNSQGGQLSGFFKSKSIGNNAWFNMKSP

Radius of gyration: 26.74 Å; chains: 1; bounding box: 59×71×82 Å

pLDDT: mean 78.0, std 21.25, range [29.0, 97.69]

InterPro domains:
  IPR029476 Deoxyribonuclease NucA/NucB [PF14040] (269-357)

Foldseek 3Di:
DDDDDDDDDDDDDDDDDDDDDDDDDPDDDDPDQDDLLRLVVLLQPQPLNVVFPQNVQWAAADDPVRLCVLCVVLDDDDPDPLVVSVNSNSNHTQWGNVVVCVVVVNDVQRNASAFQKTFHGSNVQSVVLVCCVVPPPLDDSQWRFGIAGPQGWGFTQRSVQQFTWTADRVVRDIDTPGSHSSRNSNVRSVCSVQVQWDQDPVSGTDGHDPPPDPPPPVVVVSCVVVVVVVPPDDDDDDDDDDDDDDPDDAAEADDPCVQQVQLLVQQQVQVVVVAAFKWFFADPPVQLVQLCCQQPVPPCLPDVQWDKDWPVHSRTPSGHHPTRIDTGGNSNVVSVVVSVVVCCVVVVQDHRRIHGYDRD

Secondary structure (DSSP, 8-state):
------------------------------TT---HHHHHHHHHH-HHHHTSTHHHHBPPPPPHHHHHHHHTTT----SSHHHHHHHHHHTT---B-HHHHHHTT--GGGS-SBTTBEEBPHHHHHHHHHHHHHH-TT--TTEEEEEE-TTS-EEEEETTT--EEEEETTTTEEEEEESSHHHHHHHHHHHHHTT-EEE-TTS-EEEPP--TT-TTSHHHHHHHHHHHHH--SS---------S-----PPEE---GGG-HHHHHHHHHHHHTT--SEEEB---HHHHHHHHHHHHTT----STTEEEEEES-TTBTT-STT-EEEEEEHHHHHHHHHHHHHHHHHTT--TT-EEEE---